Protein AF-A0A661N711-F1 (afdb_monomer_lite)

pLDDT: mean 77.03, std 18.83, range [30.03, 97.44]

Foldseek 3Di:
DLLLCVVVVLCVVVVDPDCQCCCCVQQVDGSVVSVLVNLLVVLCVQQVVLVLCCLLFLAAPLLSSVCSVQDGNVCNVVLSVVRSFDFSVVSVVVSVVVVVVVVVVVCVVVVDDDDDDDDDDDPVVVVLLVVQQVVVCVVPVHRDPSVVSVVSSVVVVVVCVVVVNPPCCVVVVVVVVVVVVVVVVVVVVLVVLQVVLSVVCVVVVNGLTPRRHDDDDDPPPPDQDNHSVSNSVVSLVVSLVVQLVLLVLLVVLVVCVVVVVCVVSSGSDSQSNCCRNHVDHPVSSVLSVVLNVLCVVPVVLVVCSNVSVDGSVRSVVVSVVVVVVVVVVVVVVVVVVVPPDDPDDDDDDDDDDDDDDDDDDDDD

Structure (mmCIF, N/CA/C/O backbone):
data_AF-A0A661N711-F1
#
_entry.id   AF-A0A661N711-F1
#
loop_
_atom_site.group_PDB
_atom_site.id
_atom_site.type_symbol
_atom_site.label_atom_id
_atom_site.label_alt_id
_atom_site.label_comp_id
_atom_site.label_asym_id
_atom_site.label_entity_id
_atom_site.label_seq_id
_atom_site.pdbx_PDB_ins_code
_atom_site.Cartn_x
_atom_site.Cartn_y
_atom_site.Cartn_z
_atom_site.occupancy
_atom_site.B_iso_or_equiv
_atom_site.auth_seq_id
_atom_site.auth_comp_id
_atom_site.auth_asym_id
_atom_site.auth_atom_id
_atom_site.pdbx_PDB_model_num
ATOM 1 N N . MET A 1 1 ? -12.850 9.627 10.032 1.00 87.69 1 MET A N 1
ATOM 2 C CA . MET A 1 1 ? -12.900 8.792 11.261 1.00 87.69 1 MET A CA 1
ATOM 3 C C . MET A 1 1 ? -11.595 8.760 12.051 1.00 87.69 1 MET A C 1
ATOM 5 O O . MET A 1 1 ? -11.604 9.207 13.189 1.00 87.69 1 MET A O 1
ATOM 9 N N . ALA A 1 2 ? -10.478 8.270 11.488 1.00 88.62 2 ALA A N 1
ATOM 10 C CA . ALA A 1 2 ? -9.201 8.160 12.216 1.00 88.62 2 ALA A CA 1
ATOM 11 C C . ALA A 1 2 ? -8.743 9.491 12.845 1.00 88.62 2 ALA A C 1
ATOM 13 O O . ALA A 1 2 ? -8.281 9.521 13.982 1.00 88.62 2 ALA A O 1
ATOM 14 N N . ASP A 1 3 ? -8.926 10.596 12.119 1.00 90.94 3 ASP A N 1
ATOM 15 C CA . ASP A 1 3 ? -8.655 11.943 12.619 1.00 90.94 3 ASP A CA 1
ATOM 16 C C . ASP A 1 3 ? -9.502 12.321 13.845 1.00 90.94 3 ASP A C 1
ATOM 18 O O . ASP A 1 3 ? -8.954 12.765 14.852 1.00 90.94 3 ASP A O 1
ATOM 22 N N . ALA A 1 4 ? -10.814 12.072 13.798 1.00 90.19 4 ALA A N 1
ATOM 23 C CA . ALA A 1 4 ? -11.727 12.351 14.905 1.00 90.19 4 ALA A CA 1
ATOM 24 C C . ALA A 1 4 ? -11.358 11.537 16.158 1.00 90.19 4 ALA A C 1
ATOM 26 O O . ALA A 1 4 ? -11.206 12.109 17.237 1.00 90.19 4 ALA A O 1
ATOM 27 N N . LEU A 1 5 ? -11.105 10.230 16.003 1.00 91.25 5 LEU A N 1
ATOM 28 C CA . LEU A 1 5 ? -10.717 9.355 17.115 1.00 91.25 5 LEU A CA 1
ATOM 29 C C . LEU A 1 5 ? -9.403 9.813 17.768 1.00 91.25 5 LEU A C 1
ATOM 31 O O . LEU A 1 5 ? -9.286 9.844 18.994 1.00 91.25 5 LEU A O 1
ATOM 35 N N . LEU A 1 6 ? -8.395 10.161 16.961 1.00 90.19 6 LEU A N 1
ATOM 36 C CA . LEU A 1 6 ? -7.087 10.574 17.471 1.00 90.19 6 LEU A CA 1
ATOM 37 C C . LEU A 1 6 ? -7.122 11.966 18.111 1.00 90.19 6 LEU A C 1
ATOM 39 O O . LEU A 1 6 ? -6.468 12.166 19.132 1.00 90.19 6 LEU A O 1
ATOM 43 N N . THR A 1 7 ? -7.906 12.895 17.563 1.00 90.50 7 THR A N 1
ATOM 44 C CA . THR A 1 7 ? -8.057 14.255 18.106 1.00 90.50 7 THR A CA 1
ATOM 45 C C . THR A 1 7 ? -8.693 14.242 19.494 1.00 90.50 7 THR A C 1
ATOM 47 O O . THR A 1 7 ? -8.261 14.974 20.378 1.00 90.50 7 THR A O 1
ATOM 50 N N . GLN A 1 8 ? -9.654 13.348 19.723 1.00 90.81 8 GLN A N 1
ATOM 51 C CA . GLN A 1 8 ? -10.309 13.188 21.024 1.00 90.81 8 GLN A CA 1
ATOM 52 C C . GLN A 1 8 ? -9.508 12.317 22.005 1.00 90.81 8 GLN A C 1
ATOM 54 O O . GLN A 1 8 ? -9.951 12.072 23.117 1.00 90.81 8 GLN A O 1
ATOM 59 N N . SER A 1 9 ? -8.330 11.803 21.623 1.00 90.00 9 SER A N 1
ATOM 60 C CA . SER A 1 9 ? -7.646 10.745 22.386 1.00 90.00 9 SER A CA 1
ATOM 61 C C . SER A 1 9 ? -8.548 9.531 22.678 1.00 90.00 9 SER A C 1
ATOM 63 O O . SER A 1 9 ? -8.338 8.833 23.670 1.00 90.00 9 SER A O 1
ATOM 65 N N . GLY A 1 10 ? -9.504 9.229 21.788 1.00 90.38 10 GLY A N 1
ATOM 66 C CA . GLY A 1 10 ? -10.579 8.258 22.019 1.00 90.38 10 GLY A CA 1
ATOM 67 C C . GLY A 1 10 ? -10.092 6.842 22.338 1.00 90.38 10 GLY A C 1
ATOM 68 O O . GLY A 1 10 ? -10.735 6.119 23.087 1.00 90.38 10 GLY A O 1
ATOM 69 N N . HIS A 1 11 ? -8.895 6.462 21.878 1.00 91.94 11 HIS A N 1
ATOM 70 C CA . HIS A 1 11 ? -8.252 5.200 22.268 1.00 91.94 11 HIS A CA 1
ATOM 71 C C . HIS A 1 11 ? -8.087 5.048 23.793 1.00 91.94 11 HIS A C 1
ATOM 73 O O . HIS A 1 11 ? -8.231 3.941 24.307 1.00 91.94 11 HIS A O 1
ATOM 79 N N . ARG A 1 12 ? -7.825 6.138 24.529 1.00 93.94 12 ARG A N 1
ATOM 80 C CA . ARG A 1 12 ? -7.720 6.106 25.997 1.00 93.94 12 ARG A CA 1
ATOM 81 C C . ARG A 1 12 ? -9.076 5.918 26.659 1.00 93.94 12 ARG A C 1
ATOM 83 O O . ARG A 1 12 ? -9.170 5.175 27.629 1.00 93.94 12 ARG A O 1
ATOM 90 N N . GLU A 1 13 ? -10.116 6.548 26.120 1.00 93.12 13 GLU A N 1
ATOM 91 C CA . GLU A 1 13 ? -11.496 6.378 26.596 1.00 93.12 13 GLU A CA 1
ATOM 92 C C . GLU A 1 13 ? -12.006 4.951 26.362 1.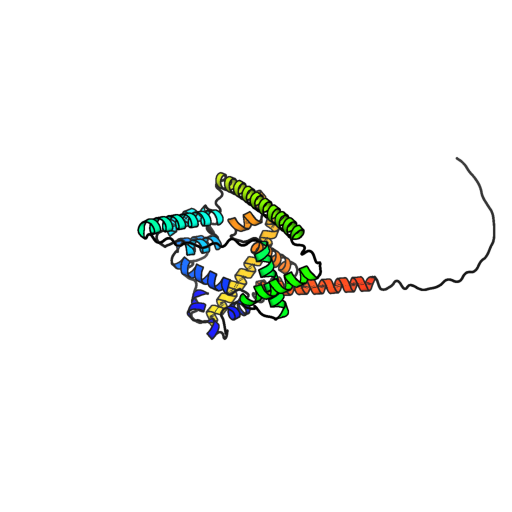00 93.12 13 GLU A C 1
ATOM 94 O O . GLU A 1 13 ? -12.740 4.406 27.180 1.00 93.12 13 GLU A O 1
ATOM 99 N N . LEU A 1 14 ? -11.522 4.300 25.303 1.00 93.69 14 LEU A N 1
ATOM 100 C CA . LEU A 1 14 ? -11.741 2.879 25.026 1.00 93.69 14 LEU A CA 1
ATOM 101 C C . LEU A 1 14 ? -10.885 1.942 25.904 1.00 93.69 14 LEU A C 1
ATOM 103 O O . LEU A 1 14 ? -10.963 0.725 25.752 1.00 93.69 14 LEU A O 1
ATOM 107 N N . GLY A 1 15 ? -10.066 2.486 26.813 1.00 95.12 15 GLY A N 1
ATOM 108 C CA . GLY A 1 15 ? -9.263 1.726 27.774 1.00 95.12 15 GLY A CA 1
ATOM 109 C C . GLY A 1 15 ? -7.866 1.319 27.295 1.00 95.12 15 GLY A C 1
ATOM 110 O O . GLY A 1 15 ? -7.180 0.580 28.000 1.00 95.12 15 GLY A O 1
ATOM 111 N N . PHE A 1 16 ? -7.404 1.795 26.135 1.00 95.62 16 PHE A N 1
ATOM 112 C CA . PHE A 1 16 ? -6.066 1.480 25.628 1.00 95.62 16 PHE A CA 1
ATOM 113 C C . PHE A 1 16 ? -5.016 2.456 26.160 1.00 95.62 16 PHE A C 1
ATOM 115 O O . PHE A 1 16 ? -5.183 3.675 26.124 1.00 95.62 16 PHE A O 1
ATOM 122 N N . SER A 1 17 ? -3.870 1.922 26.584 1.00 92.81 17 SER A N 1
ATOM 123 C CA . SER A 1 17 ? -2.735 2.723 27.065 1.00 92.81 17 SER A CA 1
ATOM 124 C C . SER A 1 17 ? -1.993 3.465 25.946 1.00 92.81 17 SER A C 1
ATOM 126 O O . SER A 1 17 ? -1.278 4.432 26.210 1.00 92.81 17 SER A O 1
ATOM 128 N N . SER A 1 18 ? -2.148 3.025 24.692 1.00 93.69 18 SER A N 1
ATOM 129 C CA . SER A 1 18 ? -1.503 3.619 23.520 1.00 93.69 18 SER A CA 1
ATOM 130 C C . SER A 1 18 ? -2.303 3.389 22.235 1.00 93.69 18 SER A C 1
ATOM 132 O O . SER A 1 18 ? -3.059 2.423 22.117 1.00 93.69 18 SER A O 1
ATOM 134 N N . VAL A 1 19 ? -2.075 4.248 21.237 1.00 92.75 19 VAL A N 1
ATOM 135 C CA . VAL A 1 19 ? -2.610 4.087 19.872 1.00 92.75 19 VAL A CA 1
ATOM 136 C C . VAL A 1 19 ? -2.110 2.790 19.228 1.00 92.75 19 VAL A C 1
ATOM 138 O O . VAL A 1 19 ? -2.860 2.119 18.524 1.00 92.75 19 VAL A O 1
ATOM 141 N N . THR A 1 20 ? -0.861 2.398 19.490 1.00 93.25 20 THR A N 1
ATOM 142 C CA . THR A 1 20 ? -0.301 1.133 18.994 1.00 93.25 20 THR A CA 1
ATOM 143 C C . THR A 1 20 ? -1.062 -0.072 19.532 1.00 93.25 20 THR A C 1
ATOM 145 O O . THR A 1 20 ? -1.439 -0.934 18.745 1.00 93.25 20 THR A O 1
ATOM 148 N N . GLY A 1 21 ? -1.353 -0.105 20.838 1.00 93.00 21 GLY A N 1
ATOM 149 C CA . GLY A 1 21 ? -2.170 -1.170 21.429 1.00 93.00 21 GLY A CA 1
ATOM 150 C C . GLY A 1 21 ? -3.573 -1.207 20.823 1.00 93.00 21 GLY A C 1
ATOM 151 O O . GLY A 1 21 ? -4.012 -2.250 20.351 1.00 93.00 21 GLY A O 1
ATOM 152 N N . TYR A 1 22 ? -4.226 -0.044 20.724 1.00 94.88 22 TYR A N 1
ATOM 153 C CA . TYR A 1 22 ? -5.539 0.079 20.086 1.00 94.88 22 TYR A CA 1
ATOM 154 C C . TYR A 1 22 ? -5.554 -0.460 18.646 1.00 94.88 22 TYR A C 1
ATOM 156 O O . TYR A 1 22 ? -6.359 -1.323 18.313 1.00 94.88 22 TYR A O 1
ATOM 164 N N . THR A 1 23 ? -4.653 0.018 17.787 1.00 94.38 23 THR A N 1
ATOM 165 C CA . THR A 1 23 ? -4.623 -0.364 16.364 1.00 94.38 23 THR A CA 1
ATOM 166 C C . THR A 1 23 ? -4.341 -1.849 16.162 1.00 94.38 23 THR A C 1
ATOM 168 O O . THR A 1 23 ? -5.034 -2.494 15.376 1.00 94.38 23 THR A O 1
ATOM 171 N N . HIS A 1 24 ? -3.388 -2.410 16.905 1.00 89.75 24 HIS A N 1
ATOM 172 C CA . HIS A 1 24 ? -3.028 -3.817 16.777 1.00 89.75 24 HIS A CA 1
ATOM 173 C C . HIS A 1 24 ? -4.138 -4.741 17.300 1.00 89.75 24 HIS A C 1
ATOM 175 O O . HIS A 1 24 ? -4.486 -5.717 16.646 1.00 89.75 24 HIS A O 1
ATOM 181 N N . GLU A 1 25 ? -4.731 -4.433 18.457 1.00 89.69 25 GLU A N 1
ATOM 182 C CA . GLU A 1 25 ? -5.722 -5.309 19.099 1.00 89.69 25 GLU A CA 1
ATOM 183 C C . GLU A 1 25 ? -7.144 -5.137 18.552 1.00 89.69 25 GLU A C 1
ATOM 185 O O . GLU A 1 25 ? -7.920 -6.094 18.530 1.00 89.69 25 GLU A O 1
ATOM 190 N N . ARG A 1 26 ? -7.528 -3.922 18.134 1.00 91.12 26 ARG A N 1
ATOM 191 C CA . ARG A 1 26 ? -8.895 -3.637 17.665 1.00 91.12 26 ARG A CA 1
ATOM 192 C C . ARG A 1 26 ? -9.036 -3.652 16.160 1.00 91.12 26 ARG A C 1
ATOM 194 O O . ARG A 1 26 ? -10.106 -4.047 15.698 1.00 91.12 26 ARG A O 1
ATOM 201 N N . LEU A 1 27 ? -8.020 -3.190 15.433 1.00 91.38 27 LEU A N 1
ATOM 202 C CA . LEU A 1 27 ? -8.100 -2.985 13.986 1.00 91.38 27 LEU A CA 1
ATOM 203 C C . LEU A 1 27 ? -7.274 -4.002 13.188 1.00 91.38 27 LEU A C 1
ATOM 205 O O . LEU A 1 27 ? -7.478 -4.097 11.982 1.00 91.38 27 LEU A O 1
ATOM 209 N N . GLY A 1 28 ? -6.345 -4.731 13.820 1.00 89.62 28 GLY A N 1
ATOM 210 C CA . GLY A 1 28 ? -5.413 -5.619 13.113 1.00 89.62 28 GLY A CA 1
ATOM 211 C C . GLY A 1 28 ? -4.483 -4.854 12.162 1.00 89.62 28 GLY A C 1
ATOM 212 O O . GLY A 1 28 ? -4.133 -5.339 11.086 1.00 89.62 28 GLY A O 1
ATOM 213 N N . ARG A 1 29 ? -4.149 -3.601 12.507 1.00 91.19 29 ARG A N 1
ATOM 214 C CA . ARG A 1 29 ? -3.331 -2.689 11.690 1.00 91.19 29 ARG A CA 1
ATOM 215 C C . ARG A 1 29 ? -2.197 -2.090 12.511 1.00 91.19 29 ARG A C 1
ATOM 217 O O . ARG A 1 29 ? -2.247 -2.036 13.736 1.00 91.19 29 ARG A O 1
ATOM 224 N N . SER A 1 30 ? -1.192 -1.558 11.821 1.00 90.69 30 SER A N 1
ATOM 225 C CA . SER A 1 30 ? -0.114 -0.814 12.468 1.00 90.69 30 SER A CA 1
ATOM 226 C C . SER A 1 30 ? -0.540 0.612 12.837 1.00 90.69 30 SER A C 1
ATOM 228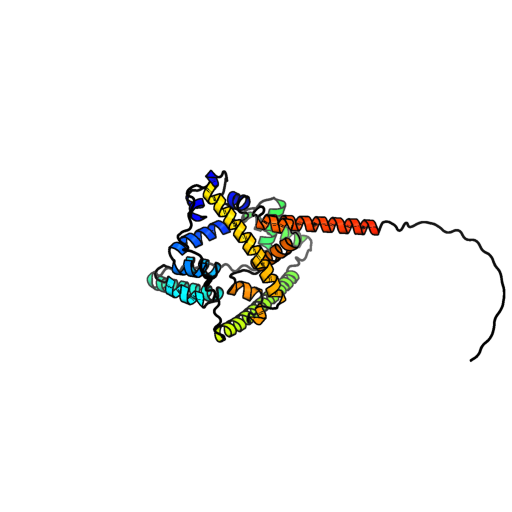 O O . SER A 1 30 ? -1.329 1.253 12.138 1.00 90.69 30 SER A O 1
ATOM 230 N N . ALA A 1 31 ? 0.064 1.161 13.894 1.00 89.88 31 ALA A N 1
ATOM 231 C CA . ALA A 1 31 ? -0.102 2.572 14.245 1.00 89.88 31 ALA A CA 1
ATOM 232 C C . ALA A 1 31 ? 0.332 3.508 13.105 1.00 89.88 31 ALA A C 1
ATOM 234 O O . ALA A 1 31 ? -0.311 4.526 12.856 1.00 89.88 31 ALA A O 1
ATOM 235 N N . ALA A 1 32 ? 1.395 3.143 12.379 1.00 89.62 32 ALA A N 1
ATOM 236 C CA . ALA A 1 32 ? 1.887 3.905 11.235 1.00 89.62 32 ALA A CA 1
ATOM 237 C C . ALA A 1 32 ? 0.818 4.050 10.142 1.00 89.62 32 ALA A C 1
ATOM 239 O O . ALA A 1 32 ? 0.618 5.150 9.634 1.00 89.62 32 ALA A O 1
ATOM 240 N N . TRP A 1 33 ? 0.083 2.974 9.842 1.00 90.88 33 TRP A N 1
ATOM 241 C CA . TRP A 1 33 ? -1.024 3.009 8.888 1.00 90.88 33 TRP A CA 1
ATOM 242 C C . TRP A 1 33 ? -2.140 3.965 9.331 1.00 90.88 33 TRP A C 1
ATOM 244 O O . TRP A 1 33 ? -2.629 4.749 8.517 1.00 90.88 33 TRP A O 1
ATOM 254 N N . LEU A 1 34 ? -2.516 3.959 10.617 1.00 92.62 34 LEU A N 1
ATOM 255 C CA . LEU A 1 34 ? -3.556 4.857 11.134 1.00 92.62 34 LEU A CA 1
ATOM 256 C C . LEU A 1 34 ? -3.114 6.327 11.059 1.00 92.62 34 LEU A C 1
ATOM 258 O O . LEU A 1 34 ? -3.886 7.188 10.636 1.00 92.62 34 LEU A O 1
ATOM 262 N N . HIS A 1 35 ? -1.867 6.615 11.443 1.00 92.12 35 HIS A N 1
ATOM 263 C CA . HIS A 1 35 ? -1.303 7.963 11.368 1.00 92.12 35 HIS A CA 1
ATOM 264 C C . HIS A 1 35 ? -1.192 8.467 9.932 1.00 92.12 35 HIS A C 1
ATOM 266 O O . HIS A 1 35 ? -1.520 9.622 9.666 1.00 92.12 35 HIS A O 1
ATOM 272 N N . GLU A 1 36 ? -0.760 7.615 9.006 1.00 90.88 36 GLU A N 1
ATOM 273 C CA . GLU A 1 36 ? -0.691 7.969 7.596 1.00 90.88 36 GLU A CA 1
ATOM 274 C C . GLU A 1 36 ? -2.084 8.197 7.005 1.00 90.88 36 GLU A C 1
ATOM 276 O O . GLU A 1 36 ? -2.299 9.224 6.368 1.00 90.88 36 GLU A O 1
ATOM 281 N N . SER A 1 37 ? -3.051 7.326 7.302 1.00 91.69 37 SER A N 1
ATOM 282 C CA . SER A 1 37 ? -4.446 7.493 6.870 1.00 91.69 37 SER A CA 1
ATOM 283 C C . SER A 1 37 ? -5.051 8.794 7.398 1.00 91.69 37 SER A C 1
ATOM 285 O O . SER A 1 37 ? -5.701 9.518 6.650 1.00 91.69 37 SER A O 1
ATOM 287 N N . ARG A 1 38 ? -4.790 9.139 8.669 1.00 93.00 38 ARG A N 1
ATOM 288 C CA . ARG A 1 38 ? -5.176 10.439 9.236 1.00 93.00 38 ARG A CA 1
ATOM 289 C C . ARG A 1 38 ? -4.516 11.591 8.486 1.00 93.00 38 ARG A C 1
ATOM 291 O O . ARG A 1 38 ? -5.208 12.534 8.133 1.00 93.00 38 ARG A O 1
ATOM 298 N N . ARG A 1 39 ? -3.199 11.536 8.273 1.00 92.75 39 ARG A N 1
ATOM 299 C CA . ARG A 1 39 ? -2.450 12.611 7.609 1.00 92.75 39 ARG A CA 1
ATOM 300 C C . ARG A 1 39 ? -2.979 12.862 6.199 1.00 92.75 39 ARG A C 1
ATOM 302 O O . ARG A 1 39 ? -3.209 14.011 5.852 1.00 92.75 39 ARG A O 1
ATOM 309 N N . VAL A 1 40 ? -3.195 11.797 5.426 1.00 92.62 40 VAL A N 1
ATOM 310 C CA . VAL A 1 40 ? -3.766 11.888 4.076 1.00 92.62 40 VAL A CA 1
ATOM 311 C C . VAL A 1 40 ? -5.171 12.478 4.139 1.00 92.62 40 VAL A C 1
ATOM 313 O O . VAL A 1 40 ? -5.424 13.465 3.467 1.00 92.62 40 VAL A O 1
ATOM 316 N N . ALA A 1 41 ? -6.052 11.961 4.999 1.00 90.00 41 ALA A N 1
ATOM 317 C CA . ALA A 1 41 ? -7.420 12.468 5.114 1.00 90.00 41 ALA A CA 1
ATOM 318 C C . ALA A 1 41 ? -7.482 13.947 5.527 1.00 90.00 41 ALA A C 1
ATOM 320 O O . ALA A 1 41 ? -8.247 14.712 4.958 1.00 90.00 41 ALA A O 1
ATOM 321 N N . VAL A 1 42 ? -6.674 14.370 6.506 1.00 91.31 42 VAL A N 1
ATOM 322 C CA . VAL A 1 42 ? -6.621 15.778 6.934 1.00 91.31 42 VAL A CA 1
ATOM 323 C C . VAL A 1 42 ? -6.168 16.669 5.786 1.00 91.31 42 VAL A C 1
ATOM 325 O O . VAL A 1 42 ? -6.745 17.729 5.586 1.00 91.31 42 VAL A O 1
ATOM 328 N N . LYS A 1 43 ? -5.163 16.229 5.029 1.00 93.00 43 LYS A N 1
ATOM 329 C CA . LYS A 1 43 ? -4.610 17.023 3.943 1.00 93.00 43 LYS A CA 1
ATOM 330 C C . LYS A 1 43 ? -5.520 17.088 2.720 1.00 93.00 43 LYS A C 1
ATOM 332 O O . LYS A 1 43 ? -5.621 18.141 2.110 1.00 93.00 43 LYS A O 1
ATOM 337 N N . LEU A 1 44 ? -6.192 15.991 2.377 1.00 92.50 44 LEU A N 1
ATOM 338 C CA . LEU A 1 44 ? -7.112 15.953 1.239 1.00 92.50 44 LEU A CA 1
ATOM 339 C C . LEU A 1 44 ? -8.338 16.855 1.434 1.00 92.50 44 LEU A C 1
ATOM 341 O O . LEU A 1 44 ? -8.837 17.379 0.452 1.00 92.50 44 LEU A O 1
ATOM 345 N N . ARG A 1 45 ? -8.729 17.177 2.675 1.00 90.25 45 ARG A N 1
ATOM 346 C CA . ARG A 1 45 ? -9.743 18.221 2.931 1.00 90.25 45 ARG A CA 1
ATOM 347 C C . ARG A 1 45 ? -9.335 19.613 2.440 1.00 90.25 45 ARG A C 1
ATOM 349 O O . ARG A 1 45 ? -10.195 20.456 2.221 1.00 90.25 45 ARG A O 1
ATOM 356 N N . GLU A 1 46 ? -8.034 19.881 2.329 1.00 93.44 46 GLU A N 1
ATOM 357 C CA . GLU A 1 46 ? -7.504 21.127 1.755 1.00 93.44 46 GLU A CA 1
ATOM 358 C C . GLU A 1 46 ? -7.326 21.027 0.231 1.00 93.44 46 GLU A C 1
ATOM 360 O O . GLU A 1 46 ? -7.042 22.033 -0.410 1.00 93.44 46 GLU A O 1
ATOM 365 N N . LEU A 1 47 ? -7.463 19.821 -0.330 1.00 95.12 47 LEU A N 1
ATOM 366 C CA . LEU A 1 47 ? -7.202 19.466 -1.724 1.00 95.12 47 LEU A CA 1
ATOM 367 C C . LEU A 1 47 ? -8.394 18.651 -2.280 1.00 95.12 47 LEU A C 1
ATOM 369 O O . LEU A 1 47 ? -8.267 17.439 -2.516 1.00 95.12 47 LEU A O 1
ATOM 373 N N . PRO A 1 48 ? -9.576 19.279 -2.440 1.00 92.19 48 PRO A N 1
ATOM 374 C CA . PRO A 1 48 ? -10.809 18.579 -2.801 1.00 92.19 48 PRO A CA 1
ATOM 375 C C . PRO A 1 48 ? -10.746 17.918 -4.186 1.00 92.19 48 PRO A C 1
ATOM 377 O O . PRO A 1 48 ? -11.361 16.873 -4.401 1.00 92.19 48 PRO A O 1
ATOM 380 N N . GLY A 1 49 ? -9.967 18.463 -5.125 1.00 92.75 49 GLY A N 1
ATOM 381 C CA . GLY A 1 49 ? -9.755 17.840 -6.432 1.00 92.75 49 GLY A CA 1
ATOM 382 C C . GLY A 1 49 ? -8.980 16.523 -6.330 1.00 92.75 49 GLY A C 1
ATOM 383 O O . GLY A 1 49 ? -9.282 15.561 -7.042 1.00 92.75 49 GLY A O 1
ATOM 384 N N . CYS A 1 50 ? -7.999 16.449 -5.430 1.00 94.12 50 CYS A N 1
ATOM 385 C CA . CYS A 1 50 ? -7.258 15.227 -5.130 1.00 94.12 50 CYS A CA 1
ATOM 386 C C . CYS A 1 50 ? -8.122 14.208 -4.379 1.00 94.12 50 CYS A C 1
ATOM 388 O O . CYS A 1 50 ? -8.005 13.010 -4.644 1.00 94.12 50 CYS A O 1
ATOM 390 N N . GLU A 1 51 ? -8.980 14.661 -3.462 1.00 92.62 51 GLU A N 1
ATOM 391 C CA . GLU A 1 51 ? -9.939 13.801 -2.762 1.00 92.62 51 GLU A CA 1
ATOM 392 C C . GLU A 1 51 ? -10.906 13.130 -3.742 1.00 92.62 51 GLU A C 1
ATOM 394 O O . GLU A 1 51 ? -11.017 11.901 -3.764 1.00 92.62 51 GLU A O 1
ATOM 399 N N . GLU A 1 52 ? -11.520 13.920 -4.625 1.00 90.44 52 GLU A N 1
ATOM 400 C CA . GLU A 1 52 ? -12.422 13.414 -5.656 1.00 90.44 52 GLU A CA 1
ATOM 401 C C . GLU A 1 52 ? -11.697 12.470 -6.628 1.00 90.44 52 GLU A C 1
ATOM 403 O O . GLU A 1 52 ? -12.189 11.382 -6.933 1.00 90.44 52 GLU A O 1
ATOM 408 N N . ALA A 1 53 ? -10.496 12.842 -7.082 1.00 91.69 53 ALA A N 1
ATOM 409 C CA . ALA A 1 53 ? -9.706 12.005 -7.981 1.00 91.69 53 ALA A CA 1
ATOM 410 C C . ALA A 1 53 ? -9.313 10.665 -7.343 1.00 91.69 53 ALA A C 1
ATOM 412 O O . ALA A 1 53 ? -9.275 9.643 -8.032 1.00 91.69 53 ALA A O 1
ATOM 413 N N . LEU A 1 54 ? -9.008 10.648 -6.042 1.00 91.38 54 LEU A N 1
ATOM 414 C CA . LEU A 1 54 ? -8.722 9.414 -5.316 1.00 91.38 54 LEU A CA 1
ATOM 415 C C . LEU A 1 54 ? -9.974 8.539 -5.222 1.00 91.38 54 LEU A C 1
ATOM 417 O O . LEU A 1 54 ? -9.895 7.336 -5.468 1.00 91.38 54 LEU A O 1
ATOM 421 N N . ALA A 1 55 ? -11.118 9.134 -4.886 1.00 88.81 55 ALA A N 1
ATOM 422 C CA . ALA A 1 55 ? -12.377 8.416 -4.751 1.00 88.81 55 ALA A CA 1
ATOM 423 C C . ALA A 1 55 ? -12.821 7.772 -6.075 1.00 88.81 55 ALA A C 1
ATOM 425 O O . ALA A 1 55 ? -13.172 6.593 -6.100 1.00 88.81 55 ALA A O 1
ATOM 426 N N . ARG A 1 56 ? -12.721 8.507 -7.188 1.00 87.56 56 ARG A N 1
ATOM 427 C CA . ARG A 1 56 ? -13.039 8.016 -8.542 1.00 87.56 56 ARG A CA 1
ATOM 428 C C . ARG A 1 56 ? -12.000 7.043 -9.111 1.00 87.56 56 ARG A C 1
ATOM 430 O O . ARG A 1 56 ? -12.228 6.429 -10.151 1.00 87.56 56 ARG A O 1
ATOM 437 N N . GLY A 1 57 ? -10.851 6.880 -8.453 1.00 87.62 57 GLY A N 1
ATOM 438 C CA . GLY A 1 57 ? -9.763 6.025 -8.933 1.00 87.62 57 GLY A CA 1
ATOM 439 C C . GLY A 1 57 ? -8.938 6.630 -10.077 1.00 87.62 57 GLY A C 1
ATOM 440 O O . GLY A 1 57 ? -8.183 5.907 -10.728 1.00 87.62 57 GLY A O 1
ATOM 441 N N . ASN A 1 58 ? -9.028 7.945 -10.302 1.00 89.25 58 ASN A N 1
ATOM 442 C CA . ASN A 1 58 ? -8.163 8.681 -11.230 1.00 89.25 58 ASN A CA 1
ATOM 443 C C . ASN A 1 58 ? -6.738 8.859 -10.688 1.00 89.25 58 ASN A C 1
ATOM 445 O O . ASN A 1 58 ? -5.835 9.203 -11.444 1.00 89.25 58 ASN A O 1
ATOM 449 N N . ILE A 1 59 ? -6.526 8.666 -9.386 1.00 91.88 59 ILE A N 1
ATOM 450 C CA . ILE A 1 59 ? -5.199 8.571 -8.777 1.00 91.88 59 ILE A CA 1
ATOM 451 C C . ILE A 1 59 ? -5.178 7.442 -7.748 1.00 91.88 59 ILE A C 1
ATOM 453 O O . ILE A 1 59 ? -6.175 7.139 -7.095 1.00 91.88 59 ILE A O 1
ATOM 457 N N . THR A 1 60 ? -4.016 6.817 -7.568 1.00 90.75 60 THR A N 1
ATOM 458 C CA . THR A 1 60 ? -3.844 5.798 -6.524 1.00 90.75 60 THR A CA 1
ATOM 459 C C . THR A 1 60 ? -3.711 6.440 -5.143 1.00 90.75 60 THR A C 1
ATOM 461 O O . THR A 1 60 ? -3.273 7.581 -5.008 1.00 90.75 60 THR A O 1
ATOM 464 N N . TRP A 1 61 ? -3.974 5.674 -4.081 1.00 91.00 61 TRP A N 1
ATOM 465 C CA . TRP A 1 61 ? -3.754 6.139 -2.704 1.00 91.00 61 TRP A CA 1
ATOM 466 C C . TRP A 1 61 ? -2.317 6.621 -2.455 1.00 91.00 61 TRP A C 1
ATOM 468 O O . TRP A 1 61 ? -2.104 7.610 -1.761 1.00 91.00 61 TRP A O 1
ATOM 478 N N . LYS A 1 62 ? -1.316 5.953 -3.049 1.00 90.06 62 LYS A N 1
ATOM 479 C CA . LYS A 1 62 ? 0.083 6.394 -2.948 1.00 90.06 62 LYS A CA 1
ATOM 480 C C . LYS A 1 62 ? 0.313 7.731 -3.629 1.00 90.06 62 LYS A C 1
ATOM 482 O O . LYS A 1 62 ? 1.049 8.544 -3.084 1.00 90.06 62 LYS A O 1
ATOM 487 N N . MET A 1 63 ? -0.301 7.934 -4.793 1.00 92.06 63 MET A N 1
ATOM 488 C CA . MET A 1 63 ? -0.250 9.214 -5.483 1.00 92.06 63 MET A CA 1
ATOM 489 C C . MET A 1 63 ? -0.888 10.296 -4.609 1.00 92.06 63 MET A C 1
ATOM 491 O O . MET A 1 63 ? -0.226 11.272 -4.302 1.00 92.06 63 MET A O 1
ATOM 495 N N . ALA A 1 64 ? -2.092 10.081 -4.075 1.00 93.69 64 ALA A N 1
ATOM 496 C CA . ALA A 1 64 ? -2.730 11.032 -3.161 1.00 93.69 64 ALA A CA 1
ATOM 497 C C . ALA A 1 64 ? -1.877 11.332 -1.909 1.00 93.69 64 ALA A C 1
ATOM 499 O O . ALA A 1 64 ? -1.753 12.480 -1.490 1.00 93.69 64 ALA A O 1
ATOM 500 N N . ALA A 1 65 ? -1.231 10.313 -1.330 1.00 92.56 65 ALA A N 1
ATOM 501 C CA . ALA A 1 65 ? -0.331 10.481 -0.190 1.00 92.56 65 ALA A CA 1
ATOM 502 C C . ALA A 1 65 ? 0.968 11.232 -0.531 1.00 92.56 65 ALA A C 1
ATOM 504 O O . ALA A 1 65 ? 1.541 11.867 0.358 1.00 92.56 65 ALA A O 1
ATOM 505 N N . LEU A 1 66 ? 1.440 11.135 -1.778 1.00 92.94 66 LEU A N 1
ATOM 506 C CA . LEU A 1 66 ? 2.541 11.931 -2.314 1.00 92.94 66 LEU A CA 1
ATOM 507 C C . LEU A 1 66 ? 2.076 13.374 -2.525 1.00 92.94 66 LEU A C 1
ATOM 509 O O . LEU A 1 66 ? 2.660 14.278 -1.939 1.00 92.94 66 LEU A O 1
ATOM 513 N N . LEU A 1 67 ? 0.981 13.582 -3.261 1.00 93.25 67 LEU A N 1
ATOM 514 C CA . LEU A 1 67 ? 0.436 14.910 -3.545 1.00 93.25 67 LEU A CA 1
ATOM 515 C C . LEU A 1 67 ? 0.131 15.684 -2.265 1.00 93.25 67 LEU A C 1
ATOM 517 O O . LEU A 1 67 ? 0.522 16.835 -2.156 1.00 93.25 67 LEU A O 1
ATOM 521 N N . GLY A 1 68 ? -0.434 15.050 -1.236 1.00 91.88 68 GLY A N 1
ATOM 522 C CA . GLY A 1 68 ? -0.676 15.722 0.042 1.00 91.88 68 GLY A CA 1
ATOM 523 C C . GLY A 1 68 ? 0.587 16.277 0.731 1.00 91.88 68 GLY A C 1
ATOM 524 O O . GLY A 1 68 ? 0.494 17.139 1.601 1.00 91.88 68 GLY A O 1
ATOM 525 N N . ARG A 1 69 ? 1.789 15.813 0.381 1.00 90.00 69 ARG A N 1
ATOM 526 C CA . ARG A 1 69 ? 3.032 16.362 0.950 1.00 90.00 69 ARG A CA 1
ATOM 527 C C . ARG A 1 69 ? 3.525 17.604 0.217 1.00 90.00 69 ARG A C 1
ATOM 529 O O . ARG A 1 69 ? 4.200 18.407 0.849 1.00 90.00 69 ARG A O 1
ATOM 536 N N . HIS A 1 70 ? 3.198 17.736 -1.065 1.00 90.12 70 HIS A N 1
ATOM 537 C CA . HIS A 1 70 ? 3.816 18.726 -1.947 1.00 90.12 70 HIS A CA 1
ATOM 538 C C . HIS A 1 70 ? 2.818 19.738 -2.523 1.00 90.12 70 HIS A C 1
ATOM 540 O O . HIS A 1 70 ? 3.205 20.871 -2.765 1.00 90.12 70 HIS A O 1
ATOM 546 N N . ALA A 1 71 ? 1.554 19.353 -2.709 1.00 90.94 71 ALA A N 1
ATOM 547 C CA . ALA A 1 71 ? 0.523 20.211 -3.273 1.00 90.94 71 ALA A CA 1
ATOM 548 C C . ALA A 1 71 ? -0.071 21.170 -2.232 1.00 90.94 71 ALA A C 1
ATOM 550 O O . ALA A 1 71 ? -0.330 20.810 -1.070 1.00 90.94 71 ALA A O 1
ATOM 551 N N . THR A 1 72 ? -0.336 22.386 -2.687 1.00 92.31 72 THR A N 1
ATOM 552 C CA . THR A 1 72 ? -1.098 23.424 -2.000 1.00 92.31 72 THR A CA 1
ATOM 553 C C . THR A 1 72 ? -2.430 23.656 -2.722 1.00 92.31 72 THR A C 1
ATOM 555 O O . THR A 1 72 ? -2.608 23.232 -3.864 1.00 92.31 72 THR A O 1
ATOM 558 N N . PRO A 1 73 ? -3.406 24.322 -2.084 1.00 93.06 73 PRO A N 1
ATOM 559 C CA . PRO A 1 73 ? -4.669 24.648 -2.749 1.00 93.06 73 PRO A CA 1
ATOM 560 C C . PRO A 1 73 ? -4.491 25.480 -4.033 1.00 93.06 73 PRO A C 1
ATOM 562 O O . PRO A 1 73 ? -5.322 25.419 -4.935 1.00 93.06 73 PRO A O 1
ATOM 565 N N . GLU A 1 74 ? -3.418 26.268 -4.129 1.00 91.62 74 GLU A N 1
ATOM 566 C CA . GLU A 1 74 ? -3.141 27.140 -5.273 1.00 91.62 74 GLU A CA 1
ATOM 567 C C . GLU A 1 74 ? -2.606 26.382 -6.495 1.00 91.62 74 GLU A C 1
ATOM 569 O O . GLU A 1 74 ? -2.919 26.756 -7.627 1.00 91.62 74 GLU A O 1
ATOM 574 N N . ASP A 1 75 ? -1.804 25.335 -6.286 1.00 92.56 75 ASP A N 1
ATOM 575 C CA . ASP A 1 75 ? -1.181 24.552 -7.361 1.00 92.56 75 ASP A CA 1
ATOM 576 C C . ASP A 1 75 ? -1.865 23.199 -7.621 1.00 92.56 75 ASP A C 1
ATOM 578 O O . ASP A 1 75 ? -1.548 22.529 -8.612 1.00 92.56 75 ASP A O 1
ATOM 582 N N . GLU A 1 76 ? -2.857 22.838 -6.797 1.00 95.19 76 GLU A N 1
ATOM 583 C CA . GLU A 1 76 ? -3.551 21.552 -6.818 1.00 95.19 76 GLU A CA 1
ATOM 584 C C . GLU A 1 76 ? -3.958 21.130 -8.230 1.00 95.19 76 GLU A C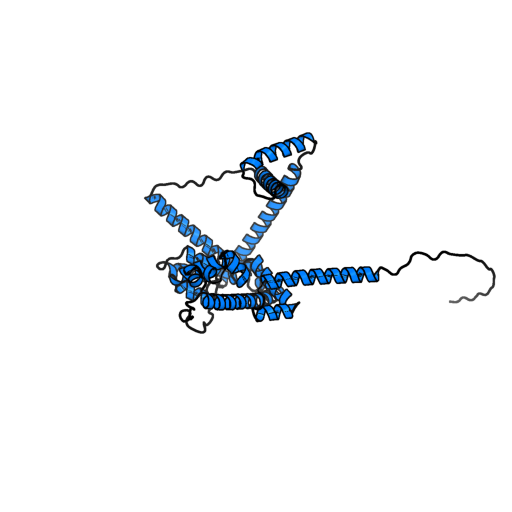 1
ATOM 586 O O . GLU A 1 76 ? -3.639 20.026 -8.668 1.00 95.19 76 GLU A O 1
ATOM 591 N N . ALA A 1 77 ? -4.653 22.004 -8.962 1.00 93.50 77 ALA A N 1
ATOM 592 C CA . ALA A 1 77 ? -5.187 21.674 -10.279 1.00 93.50 77 ALA A CA 1
ATOM 593 C C . ALA A 1 77 ? -4.081 21.323 -11.289 1.00 93.50 77 ALA A C 1
ATOM 595 O O . ALA A 1 77 ? -4.254 20.427 -12.117 1.00 93.50 77 ALA A O 1
ATOM 596 N N . ILE A 1 78 ? -2.939 22.012 -11.209 1.00 92.06 78 ILE A N 1
ATOM 597 C CA . ILE A 1 78 ? -1.794 21.809 -12.103 1.00 92.06 78 ILE A CA 1
ATOM 598 C C . ILE A 1 78 ? -1.096 20.494 -11.748 1.00 92.06 78 ILE A C 1
ATOM 600 O O . ILE A 1 78 ? -0.864 19.655 -12.622 1.00 92.06 78 ILE A O 1
ATOM 604 N N . ILE A 1 79 ? -0.815 20.288 -10.461 1.00 92.50 79 ILE A N 1
ATOM 605 C CA . ILE A 1 79 ? -0.147 19.085 -9.960 1.00 92.50 79 ILE A CA 1
ATOM 606 C C . ILE A 1 79 ? -1.013 17.840 -10.192 1.00 92.50 79 ILE A C 1
ATOM 608 O O . ILE A 1 79 ? -0.510 16.804 -10.627 1.00 92.50 79 ILE A O 1
ATOM 612 N N . LEU A 1 80 ? -2.323 17.934 -9.963 1.00 92.88 80 LEU A N 1
ATOM 613 C CA . LEU A 1 80 ? -3.263 16.838 -10.179 1.00 92.88 80 LEU A CA 1
ATOM 614 C C . LEU A 1 80 ? -3.374 16.463 -11.661 1.00 92.88 80 LEU A C 1
ATOM 616 O O . LEU A 1 80 ? -3.453 15.276 -11.982 1.00 92.88 80 LEU A O 1
ATOM 620 N N . ALA A 1 81 ? -3.366 17.444 -12.568 1.00 90.75 81 ALA A N 1
ATOM 621 C CA . ALA A 1 81 ? -3.376 17.178 -14.004 1.00 90.75 81 ALA A CA 1
ATOM 622 C C . ALA A 1 81 ? -2.130 16.391 -14.440 1.00 90.75 81 ALA A C 1
ATOM 624 O O . ALA A 1 81 ? -2.261 15.419 -15.184 1.00 90.75 81 ALA A O 1
ATOM 625 N N . ALA A 1 82 ? -0.948 16.750 -13.924 1.00 89.81 82 ALA A N 1
ATOM 626 C CA . ALA A 1 82 ? 0.275 15.980 -14.146 1.00 89.81 82 ALA A CA 1
ATOM 627 C C . ALA A 1 82 ? 0.159 14.563 -13.554 1.00 89.81 82 ALA A C 1
ATOM 629 O O . ALA A 1 82 ? 0.364 13.570 -14.250 1.00 89.81 82 ALA A O 1
ATOM 630 N N . ALA A 1 83 ? -0.287 14.448 -12.301 1.00 90.94 83 ALA A N 1
ATOM 631 C CA . ALA A 1 83 ? -0.390 13.177 -11.587 1.00 90.94 83 ALA A CA 1
ATOM 632 C C . ALA A 1 83 ? -1.340 12.150 -12.234 1.00 90.94 83 ALA A C 1
ATOM 634 O O . ALA A 1 83 ? -1.140 10.946 -12.078 1.00 90.94 83 ALA A O 1
ATOM 635 N N . ARG A 1 84 ? -2.374 12.592 -12.960 1.00 88.00 84 ARG A N 1
ATOM 636 C CA . ARG A 1 84 ? -3.287 11.695 -13.700 1.00 88.00 84 ARG A CA 1
ATOM 637 C C . ARG A 1 84 ? -2.602 10.997 -14.878 1.00 88.00 84 ARG A C 1
ATOM 639 O O . ARG A 1 84 ? -2.991 9.889 -15.252 1.00 88.00 84 ARG A O 1
ATOM 646 N N . CYS A 1 85 ? -1.589 11.638 -15.448 1.00 83.69 85 CYS A N 1
ATOM 647 C CA . CYS A 1 85 ? -0.868 11.142 -16.615 1.00 83.69 85 CYS A CA 1
ATOM 648 C C . CYS A 1 85 ? 0.477 10.503 -16.257 1.00 83.69 85 CYS A C 1
ATOM 650 O O . CYS A 1 85 ? 0.986 9.727 -17.056 1.00 83.69 85 CYS A O 1
ATOM 652 N N . SER A 1 86 ? 1.015 10.782 -15.070 1.00 84.19 86 SER A N 1
ATOM 653 C CA . SER A 1 86 ? 2.329 10.303 -14.643 1.00 84.19 86 SER A CA 1
ATOM 654 C C . SER A 1 86 ? 2.282 9.027 -13.804 1.00 84.19 86 SER A C 1
ATOM 656 O O . SER A 1 86 ? 1.348 8.772 -13.036 1.00 84.19 86 SER A O 1
ATOM 658 N N . THR A 1 87 ? 3.351 8.240 -13.890 1.00 84.12 87 THR A N 1
ATOM 659 C CA . THR A 1 87 ? 3.635 7.177 -12.918 1.00 84.12 87 THR A CA 1
ATOM 660 C C . THR A 1 87 ? 3.973 7.772 -11.543 1.00 84.12 87 THR A C 1
ATOM 662 O O . THR A 1 87 ? 4.336 8.943 -11.418 1.00 84.12 87 THR A O 1
ATOM 665 N N . VAL A 1 88 ? 3.884 6.983 -10.459 1.00 84.12 88 VAL A N 1
ATOM 666 C CA . VAL A 1 88 ? 4.255 7.489 -9.114 1.00 84.12 88 VAL A CA 1
ATOM 667 C C . VAL A 1 88 ? 5.744 7.839 -9.072 1.00 84.12 88 VAL A C 1
ATOM 669 O O . VAL A 1 88 ? 6.149 8.771 -8.376 1.00 84.12 88 VAL A O 1
ATOM 672 N N . ARG A 1 89 ? 6.557 7.090 -9.823 1.00 82.50 89 ARG A N 1
ATOM 673 C CA . ARG A 1 89 ? 7.992 7.322 -9.975 1.00 82.50 89 ARG A CA 1
ATOM 674 C C . ARG A 1 89 ? 8.274 8.650 -10.673 1.00 82.50 89 ARG A C 1
ATOM 676 O O . ARG A 1 89 ? 9.006 9.457 -10.108 1.00 82.50 89 ARG A O 1
ATOM 683 N N . GLU A 1 90 ? 7.673 8.880 -11.838 1.00 85.50 90 GLU A N 1
ATOM 684 C CA . GLU A 1 90 ? 7.781 10.152 -12.564 1.00 85.50 90 GLU A CA 1
ATOM 685 C C . GLU A 1 90 ? 7.314 11.319 -11.703 1.00 85.50 90 GLU A C 1
ATOM 687 O O . GLU A 1 90 ? 8.038 12.296 -11.563 1.00 85.50 90 GLU A O 1
ATOM 692 N N . MET A 1 91 ? 6.155 11.193 -11.049 1.00 91.25 91 MET A N 1
ATOM 693 C CA . MET A 1 91 ? 5.635 12.263 -10.200 1.00 91.25 91 MET A CA 1
ATOM 694 C C . MET A 1 91 ? 6.569 12.560 -9.022 1.00 91.25 91 MET A C 1
ATOM 696 O O . MET A 1 91 ? 6.780 13.715 -8.671 1.00 91.25 91 MET A O 1
ATOM 700 N N . THR A 1 92 ? 7.167 11.529 -8.419 1.00 89.81 92 THR A N 1
ATOM 701 C CA . THR A 1 92 ? 8.151 11.710 -7.341 1.00 89.81 92 THR A CA 1
ATOM 702 C C . THR A 1 92 ? 9.394 12.446 -7.846 1.00 89.81 92 THR A C 1
ATOM 704 O O . THR A 1 92 ? 9.901 13.313 -7.142 1.00 89.81 92 THR A O 1
ATOM 707 N N . ALA A 1 93 ? 9.876 12.122 -9.051 1.00 87.88 93 ALA A N 1
ATOM 708 C CA . ALA A 1 93 ? 11.010 12.809 -9.667 1.00 87.88 93 ALA A CA 1
ATOM 709 C C . ALA A 1 93 ? 10.675 14.274 -9.988 1.00 87.88 93 ALA A C 1
ATOM 711 O O . ALA A 1 93 ? 11.421 15.164 -9.596 1.00 87.88 93 ALA A O 1
ATOM 712 N N . LEU A 1 94 ? 9.514 14.527 -10.601 1.00 89.06 94 LEU A N 1
ATOM 713 C CA . LEU A 1 94 ? 9.034 15.875 -10.913 1.00 89.06 94 LEU A CA 1
ATOM 714 C C . LEU A 1 94 ? 8.926 16.751 -9.658 1.00 89.06 94 LEU A C 1
ATOM 716 O O . LEU A 1 94 ? 9.386 17.887 -9.662 1.00 89.06 94 LEU A O 1
ATOM 720 N N . LEU A 1 95 ? 8.349 16.224 -8.573 1.00 89.81 95 LEU A N 1
ATOM 721 C CA . LEU A 1 95 ? 8.203 16.976 -7.323 1.00 89.81 95 LEU A CA 1
ATOM 722 C C . LEU A 1 95 ? 9.551 17.233 -6.642 1.00 89.81 95 LEU A C 1
ATOM 724 O O . LEU A 1 95 ? 9.759 18.331 -6.135 1.00 89.81 95 LEU A O 1
ATOM 728 N N . ALA A 1 96 ? 10.473 16.267 -6.673 1.00 87.50 96 ALA A N 1
ATOM 729 C CA . ALA A 1 96 ? 11.824 16.461 -6.150 1.00 87.50 96 ALA A CA 1
ATOM 730 C C . ALA A 1 96 ? 12.589 17.542 -6.934 1.00 87.50 96 ALA A C 1
ATOM 732 O O . ALA A 1 96 ? 13.256 18.381 -6.331 1.00 87.50 96 ALA A O 1
ATOM 733 N N . ASP A 1 97 ? 12.456 17.570 -8.262 1.00 84.56 97 ASP A N 1
ATOM 734 C CA . ASP A 1 97 ? 13.062 18.610 -9.097 1.00 84.56 97 ASP A CA 1
ATOM 735 C C . ASP A 1 97 ? 12.461 19.993 -8.801 1.00 84.56 97 ASP A C 1
ATOM 737 O O . ASP A 1 97 ? 13.197 20.975 -8.697 1.00 84.56 97 ASP A O 1
ATOM 741 N N . CYS A 1 98 ? 11.141 20.085 -8.604 1.00 82.31 98 CYS A N 1
ATOM 742 C CA . CYS A 1 98 ? 10.485 21.332 -8.201 1.00 82.31 98 CYS A CA 1
ATOM 743 C C . CYS A 1 98 ? 10.950 21.820 -6.820 1.00 82.31 98 CYS A C 1
ATOM 745 O O . CYS A 1 98 ? 11.152 23.021 -6.634 1.00 82.31 98 CYS A O 1
ATOM 747 N N . GLU A 1 99 ? 11.145 20.913 -5.858 1.00 81.69 99 GLU A N 1
ATOM 748 C CA . GLU A 1 99 ? 11.684 21.253 -4.537 1.00 81.69 99 GLU A CA 1
ATOM 749 C C . GLU A 1 99 ? 13.105 21.802 -4.638 1.00 81.69 99 GLU A C 1
ATOM 751 O O . GLU A 1 99 ? 13.368 22.885 -4.121 1.00 81.69 99 GLU A O 1
ATOM 756 N N . LEU A 1 100 ? 13.987 21.127 -5.380 1.00 78.25 100 LEU A N 1
ATOM 757 C CA . LEU A 1 100 ? 15.358 21.590 -5.606 1.00 78.25 100 LEU A CA 1
ATOM 758 C C . LEU A 1 100 ? 15.399 22.961 -6.292 1.00 78.25 100 LEU A C 1
ATOM 760 O O . LEU A 1 100 ? 16.223 23.803 -5.942 1.00 78.25 100 LEU A O 1
ATOM 764 N N . GLN A 1 101 ? 14.510 23.209 -7.258 1.00 74.81 101 GLN A N 1
ATOM 765 C CA . GLN A 1 101 ? 14.405 24.512 -7.919 1.00 74.81 101 GLN A CA 1
ATOM 766 C C . GLN A 1 101 ? 13.946 25.614 -6.959 1.00 74.81 101 GLN A C 1
ATOM 768 O O . GLN A 1 101 ? 14.456 26.733 -7.027 1.00 74.81 101 GLN A O 1
ATOM 773 N N . ARG A 1 102 ? 13.007 25.307 -6.058 1.00 76.31 102 ARG A N 1
ATOM 774 C CA . ARG A 1 102 ? 12.517 26.253 -5.051 1.00 76.31 102 ARG A CA 1
ATOM 775 C C . ARG A 1 102 ? 13.583 26.552 -3.999 1.00 76.31 102 ARG A C 1
ATOM 777 O O . ARG A 1 102 ? 13.809 27.717 -3.695 1.00 76.31 102 ARG A O 1
ATOM 784 N N . GLU A 1 103 ? 14.281 25.528 -3.514 1.00 74.69 103 GLU A N 1
ATOM 785 C CA . GLU A 1 103 ? 15.410 25.676 -2.589 1.00 74.69 103 GLU A CA 1
ATOM 786 C C . GLU A 1 103 ? 16.546 26.492 -3.218 1.00 74.69 103 GLU A C 1
ATOM 788 O O . GLU A 1 103 ? 17.052 27.406 -2.579 1.00 74.69 103 GLU A O 1
ATOM 793 N N . ALA A 1 104 ? 16.898 26.247 -4.485 1.00 69.75 104 ALA A N 1
ATOM 794 C CA . ALA A 1 104 ? 17.910 27.036 -5.190 1.00 69.75 104 ALA A CA 1
ATOM 795 C C . ALA A 1 104 ? 17.506 28.516 -5.342 1.00 69.75 104 ALA A C 1
ATOM 797 O O . ALA A 1 104 ? 18.334 29.405 -5.145 1.00 69.75 104 ALA A O 1
ATOM 798 N N . ALA A 1 105 ? 16.231 28.792 -5.641 1.00 67.38 105 ALA A N 1
ATOM 799 C CA . ALA A 1 105 ? 15.714 30.158 -5.719 1.00 67.38 105 ALA A CA 1
ATOM 800 C C . ALA A 1 105 ? 15.714 30.870 -4.350 1.00 67.38 105 ALA A C 1
ATOM 802 O O . ALA A 1 105 ? 15.989 32.067 -4.279 1.00 67.38 105 ALA A O 1
ATOM 803 N N . GLU A 1 106 ? 15.445 30.141 -3.262 1.00 62.59 106 GLU A N 1
ATOM 804 C CA . GLU A 1 106 ? 15.502 30.653 -1.886 1.00 62.59 106 GLU A CA 1
ATOM 805 C C . GLU A 1 106 ? 16.959 30.823 -1.388 1.00 62.59 106 GLU A C 1
ATOM 807 O O . GLU A 1 106 ? 17.258 31.780 -0.667 1.00 62.59 106 GLU A O 1
ATOM 812 N N . GLU A 1 107 ? 17.892 29.954 -1.802 1.00 55.38 107 GLU A N 1
ATOM 813 C CA . GLU A 1 107 ? 19.334 30.045 -1.509 1.00 55.38 107 GLU A CA 1
ATOM 814 C C . GLU A 1 107 ? 19.998 31.255 -2.180 1.00 55.38 107 GLU A C 1
ATOM 816 O O . GLU A 1 107 ? 20.843 31.911 -1.555 1.00 55.38 107 GLU A O 1
ATOM 821 N N . ASP A 1 108 ? 19.587 31.591 -3.405 1.00 55.97 108 ASP A N 1
ATOM 822 C CA . ASP A 1 108 ? 20.018 32.808 -4.104 1.00 55.97 108 ASP A CA 1
ATOM 823 C C . ASP A 1 108 ? 19.574 34.086 -3.363 1.00 55.97 108 ASP A C 1
ATOM 825 O O . ASP A 1 108 ? 20.239 35.123 -3.448 1.00 55.97 108 ASP A O 1
ATOM 829 N N . GLU A 1 109 ? 18.493 34.009 -2.580 1.00 51.81 109 GLU A N 1
ATOM 830 C CA . GLU A 1 109 ? 17.943 35.127 -1.808 1.00 51.81 109 GLU A CA 1
ATOM 831 C C . GLU A 1 109 ? 18.459 35.180 -0.350 1.00 51.81 109 GLU A C 1
ATOM 833 O O . GLU A 1 109 ? 18.596 36.268 0.213 1.00 51.81 109 GLU A O 1
ATOM 838 N N . HIS A 1 110 ? 18.806 34.037 0.265 1.00 48.22 110 HIS A N 1
ATOM 839 C CA . HIS A 1 110 ? 19.140 33.944 1.700 1.00 48.22 110 HIS A CA 1
ATOM 840 C C . HIS A 1 110 ? 20.497 33.305 2.057 1.00 48.22 110 HIS A C 1
ATOM 842 O O . HIS A 1 110 ? 20.784 33.126 3.241 1.00 48.22 110 HIS A O 1
ATOM 848 N N . GLY A 1 111 ? 21.383 33.018 1.099 1.00 47.56 111 GLY A N 1
ATOM 849 C CA . GLY A 1 111 ? 22.836 32.881 1.314 1.00 47.56 111 GLY A CA 1
ATOM 850 C C . GLY A 1 111 ? 23.337 31.893 2.388 1.00 47.56 111 GLY A C 1
ATOM 851 O O . GLY A 1 111 ? 24.500 31.987 2.792 1.00 47.56 111 GLY A O 1
ATOM 852 N N . GLN A 1 112 ? 22.523 30.954 2.877 1.00 45.94 112 GLN A N 1
ATOM 853 C CA . GLN A 1 112 ? 22.914 29.981 3.903 1.00 45.94 112 GLN A CA 1
ATOM 854 C C . GLN A 1 112 ? 22.961 28.570 3.324 1.00 45.94 112 GLN A C 1
ATOM 856 O O . GLN A 1 112 ? 21.950 27.898 3.181 1.00 45.94 112 GLN A O 1
ATOM 861 N N . ARG A 1 113 ? 24.182 28.103 3.044 1.00 41.34 113 ARG A N 1
ATOM 862 C CA . ARG A 1 113 ? 24.447 26.731 2.598 1.00 41.34 113 ARG A CA 1
ATOM 863 C C . ARG A 1 113 ? 24.271 25.752 3.751 1.00 41.34 113 ARG A C 1
ATOM 865 O O . ARG A 1 113 ? 25.070 25.752 4.693 1.00 41.34 113 ARG A O 1
ATOM 872 N N . MET A 1 114 ? 23.290 24.867 3.646 1.00 34.22 114 MET A N 1
ATOM 873 C CA . MET A 1 114 ? 23.146 23.741 4.559 1.00 34.22 114 MET A CA 1
ATOM 874 C C . MET A 1 114 ? 23.949 22.542 4.024 1.00 34.22 114 MET A C 1
ATOM 876 O O . MET A 1 114 ? 23.497 21.774 3.181 1.00 34.22 114 MET A O 1
ATOM 880 N N . CYS A 1 115 ? 25.189 22.373 4.491 1.00 33.03 115 CYS A N 1
ATOM 881 C CA . CYS A 1 115 ? 26.011 21.224 4.104 1.00 33.03 115 CYS A CA 1
ATOM 882 C C . CYS A 1 115 ? 25.580 19.958 4.861 1.00 33.03 115 CYS A C 1
ATOM 884 O O . CYS A 1 115 ? 25.806 19.843 6.067 1.00 33.03 115 CYS A O 1
ATOM 886 N N . THR A 1 116 ? 25.055 18.961 4.147 1.00 34.03 116 THR A N 1
ATOM 887 C CA . THR A 1 116 ? 24.917 17.599 4.683 1.00 34.03 116 THR A CA 1
ATOM 888 C C . THR A 1 116 ? 26.285 16.913 4.669 1.00 34.03 116 THR A C 1
ATOM 890 O O . THR A 1 116 ? 26.854 16.649 3.610 1.00 34.03 116 THR A O 1
ATOM 893 N N . VAL A 1 117 ? 26.840 16.618 5.847 1.00 31.97 117 VAL A N 1
ATOM 894 C CA . VAL A 1 117 ? 28.107 15.881 5.971 1.00 31.97 117 VAL A CA 1
ATOM 895 C C . VAL A 1 117 ? 27.846 14.392 5.749 1.00 31.97 117 VAL A C 1
ATOM 897 O O . VAL A 1 117 ? 27.311 13.706 6.617 1.00 31.97 117 VAL A O 1
ATOM 900 N N . VAL A 1 118 ? 28.262 13.874 4.594 1.00 38.75 118 VAL A N 1
ATOM 901 C CA . VAL A 1 118 ? 28.247 12.436 4.301 1.00 38.75 118 VAL A CA 1
ATOM 902 C C . VAL A 1 118 ? 29.623 11.855 4.626 1.00 38.75 118 VAL A C 1
ATOM 904 O O . VAL A 1 118 ? 30.604 12.130 3.937 1.00 38.75 118 VAL A O 1
ATOM 907 N N . ARG A 1 119 ? 29.720 11.038 5.682 1.00 37.94 119 ARG A N 1
ATOM 908 C CA . ARG A 1 119 ? 30.945 10.287 5.992 1.00 37.94 119 ARG A CA 1
ATOM 909 C C . ARG A 1 119 ? 30.963 8.992 5.180 1.00 37.94 119 ARG A C 1
ATOM 911 O O . ARG A 1 119 ? 30.132 8.115 5.394 1.00 37.94 119 ARG A O 1
ATOM 918 N N . GLN A 1 120 ? 31.926 8.862 4.273 1.00 39.31 120 GLN A N 1
ATOM 919 C CA . GLN A 1 120 ? 32.220 7.597 3.598 1.00 39.31 120 GLN A CA 1
ATOM 920 C C . GLN A 1 120 ? 32.895 6.659 4.613 1.00 39.31 120 GLN A C 1
ATOM 922 O O . GLN A 1 120 ? 33.950 6.988 5.155 1.00 39.31 120 GLN A O 1
ATOM 927 N N . VAL A 1 121 ? 32.272 5.518 4.906 1.00 52.59 121 VAL A N 1
ATOM 928 C CA . VAL A 1 121 ? 32.854 4.444 5.725 1.00 52.59 121 VAL A CA 1
ATOM 929 C C . VAL A 1 121 ? 33.006 3.220 4.829 1.00 52.59 121 VAL A C 1
ATOM 931 O O . VAL A 1 121 ? 32.112 2.921 4.036 1.00 52.59 121 VAL A O 1
ATOM 934 N N . GLU A 1 122 ? 34.138 2.527 4.928 1.00 56.59 122 GLU A N 1
ATOM 935 C CA . GLU A 1 122 ? 34.365 1.285 4.194 1.00 56.59 122 GLU A CA 1
ATOM 936 C C . GLU A 1 122 ? 33.305 0.243 4.591 1.00 56.59 122 GLU A C 1
ATOM 938 O O . GLU A 1 122 ? 33.023 0.029 5.772 1.00 56.59 122 GLU A O 1
ATOM 943 N N . VAL A 1 123 ? 32.682 -0.397 3.595 1.00 52.12 123 VAL A N 1
ATOM 944 C CA . VAL A 1 123 ? 31.534 -1.306 3.791 1.00 52.12 123 VAL A CA 1
ATOM 945 C C . VAL A 1 123 ? 31.866 -2.451 4.756 1.00 52.12 123 VAL A C 1
ATOM 947 O O . VAL A 1 123 ? 30.991 -2.879 5.507 1.00 52.12 123 VAL A O 1
ATOM 950 N N . GLY A 1 124 ? 33.126 -2.906 4.775 1.00 57.94 124 GLY A N 1
ATOM 951 C CA . GLY A 1 124 ? 33.609 -3.919 5.718 1.00 57.94 124 GLY A CA 1
ATOM 952 C C . GLY A 1 124 ? 33.476 -3.472 7.175 1.00 57.94 124 GLY A C 1
ATOM 953 O O . GLY A 1 124 ? 32.846 -4.158 7.972 1.00 57.94 124 GLY A O 1
ATOM 954 N N . THR A 1 125 ? 33.939 -2.263 7.501 1.00 59.78 125 THR A N 1
ATOM 955 C CA . THR A 1 125 ? 33.883 -1.710 8.864 1.00 59.78 125 THR A CA 1
ATOM 956 C C . THR A 1 125 ? 32.447 -1.518 9.354 1.00 59.78 125 THR A C 1
ATOM 958 O O . THR A 1 125 ? 32.145 -1.735 10.528 1.00 59.78 125 THR A O 1
ATOM 961 N N . LEU A 1 126 ? 31.532 -1.135 8.459 1.00 60.84 126 LEU A N 1
ATOM 962 C CA . LEU A 1 126 ? 30.121 -0.925 8.795 1.00 60.84 126 LEU A CA 1
ATOM 963 C C . LEU A 1 126 ? 29.396 -2.255 9.061 1.00 60.84 126 LEU A C 1
ATOM 965 O O . LEU A 1 126 ? 28.560 -2.339 9.961 1.00 60.84 126 LEU A O 1
ATOM 969 N N . TRP A 1 127 ? 29.762 -3.304 8.318 1.00 61.53 127 TRP A N 1
ATOM 970 C CA . TRP A 1 127 ? 29.270 -4.661 8.537 1.00 61.53 127 TRP A CA 1
ATOM 971 C C . TRP A 1 127 ? 29.780 -5.253 9.851 1.00 61.53 127 TRP A C 1
ATOM 973 O O . TRP A 1 127 ? 28.984 -5.771 10.631 1.00 61.53 127 TRP A O 1
ATOM 983 N N . ASP A 1 128 ? 31.071 -5.107 10.140 1.00 61.59 128 ASP A N 1
ATOM 984 C CA . ASP A 1 128 ? 31.684 -5.592 11.380 1.00 61.59 128 ASP A CA 1
ATOM 985 C C . ASP A 1 128 ? 31.068 -4.922 12.615 1.00 61.59 128 ASP A C 1
ATOM 987 O O . ASP A 1 128 ? 30.774 -5.585 13.614 1.00 61.59 128 ASP A O 1
ATOM 991 N N . THR A 1 129 ? 30.766 -3.626 12.511 1.00 64.81 129 THR A N 1
ATOM 992 C CA . THR A 1 129 ? 30.085 -2.848 13.556 1.00 64.81 129 THR A CA 1
ATOM 993 C C . THR A 1 129 ? 28.650 -3.344 13.780 1.00 64.81 129 THR A C 1
ATOM 995 O O . THR A 1 129 ? 28.247 -3.578 14.918 1.00 64.81 129 THR A O 1
ATOM 998 N N . GLU A 1 130 ? 27.873 -3.554 12.712 1.00 64.06 130 GLU A N 1
ATOM 999 C CA . GLU A 1 130 ? 26.471 -3.991 12.804 1.00 64.06 130 GLU A CA 1
ATOM 1000 C C . GLU A 1 130 ? 26.338 -5.458 13.248 1.00 64.06 130 GLU A C 1
ATOM 1002 O O . GLU A 1 130 ? 25.467 -5.793 14.054 1.00 64.06 130 GLU A O 1
ATOM 1007 N N . VAL A 1 131 ? 27.213 -6.349 12.773 1.00 66.75 131 VAL A N 1
ATOM 1008 C CA . VAL A 1 131 ? 27.250 -7.753 13.210 1.00 66.75 131 VAL A CA 1
ATOM 1009 C C . VAL A 1 131 ? 27.643 -7.839 14.680 1.00 66.75 131 VAL A C 1
ATOM 1011 O O . VAL A 1 131 ? 26.967 -8.530 15.444 1.00 66.75 131 VAL A O 1
ATOM 1014 N N . THR A 1 132 ? 28.662 -7.086 15.102 1.00 64.50 132 THR A N 1
ATOM 1015 C CA . THR A 1 132 ? 29.057 -6.999 16.515 1.00 64.50 132 THR A CA 1
ATOM 1016 C C . THR A 1 132 ? 27.912 -6.474 17.368 1.00 64.50 132 THR A C 1
ATOM 1018 O O . THR A 1 132 ? 27.574 -7.095 18.373 1.00 64.50 132 THR A O 1
ATOM 1021 N N . ARG A 1 133 ? 27.231 -5.406 16.931 1.00 67.12 133 ARG A N 1
ATOM 1022 C CA . ARG A 1 133 ? 26.053 -4.870 17.626 1.00 67.12 133 ARG A CA 1
ATOM 1023 C C . ARG A 1 133 ? 24.963 -5.925 17.808 1.00 67.12 133 ARG A C 1
ATOM 1025 O O . ARG A 1 133 ? 24.417 -6.052 18.899 1.00 67.12 133 ARG A O 1
ATOM 1032 N N . ARG A 1 134 ? 24.663 -6.715 16.773 1.00 65.81 134 ARG A N 1
ATOM 1033 C CA . ARG A 1 134 ? 23.638 -7.772 16.835 1.00 65.81 134 ARG A CA 1
ATOM 1034 C C . ARG A 1 134 ? 24.031 -8.947 17.721 1.00 65.81 134 ARG A C 1
ATOM 1036 O O . ARG A 1 134 ? 23.169 -9.473 18.418 1.00 65.81 134 ARG A O 1
ATOM 1043 N N . ILE A 1 135 ? 25.297 -9.361 17.703 1.00 64.50 135 ILE A N 1
ATOM 1044 C CA . ILE A 1 135 ? 25.804 -10.430 18.577 1.00 64.50 135 ILE A CA 1
ATOM 1045 C C . ILE A 1 135 ? 25.750 -9.973 20.036 1.00 64.50 135 ILE A C 1
ATOM 1047 O O . ILE A 1 135 ? 25.214 -10.688 20.878 1.00 64.50 135 ILE A O 1
ATOM 1051 N N . VAL A 1 136 ? 26.226 -8.761 20.320 1.00 64.06 136 VAL A N 1
ATOM 1052 C CA . VAL A 1 136 ? 26.188 -8.155 21.656 1.00 64.06 136 VAL A CA 1
ATOM 1053 C C . VAL A 1 136 ? 24.747 -8.012 22.152 1.00 64.06 136 VAL A C 1
ATOM 1055 O O . VAL A 1 136 ? 24.436 -8.444 23.260 1.00 64.06 136 VAL A O 1
ATOM 1058 N N . ALA A 1 137 ? 23.840 -7.513 21.307 1.00 62.94 137 ALA A N 1
ATOM 1059 C CA . ALA A 1 137 ? 22.425 -7.400 21.648 1.00 62.94 137 ALA A CA 1
ATOM 1060 C C . ALA A 1 137 ? 21.758 -8.760 21.915 1.00 62.94 137 ALA A C 1
ATOM 1062 O O . ALA A 1 137 ? 20.846 -8.857 22.735 1.00 62.94 137 ALA A O 1
ATOM 1063 N N . HIS A 1 138 ? 22.213 -9.820 21.241 1.00 61.03 138 HIS A N 1
ATOM 1064 C CA . HIS A 1 138 ? 21.707 -11.175 21.444 1.00 61.03 138 HIS A CA 1
ATOM 1065 C C . HIS A 1 138 ? 22.223 -11.823 22.736 1.00 61.03 138 HIS A C 1
ATOM 1067 O O . HIS A 1 138 ? 21.471 -12.544 23.387 1.00 61.03 138 HIS A O 1
ATOM 1073 N N . LEU A 1 139 ? 23.482 -11.575 23.105 1.00 63.62 139 LEU A N 1
ATOM 1074 C CA . LEU A 1 139 ? 24.102 -12.151 24.301 1.00 63.62 139 LEU A CA 1
ATOM 1075 C C . LEU A 1 139 ? 23.609 -11.493 25.597 1.00 63.62 139 LEU A C 1
ATOM 1077 O O . LEU A 1 139 ? 23.403 -12.192 26.583 1.00 63.62 139 LEU A O 1
ATOM 1081 N N . GLU A 1 140 ? 23.371 -10.180 25.582 1.00 61.22 140 GLU A N 1
ATOM 1082 C CA . GLU A 1 140 ? 23.030 -9.398 26.785 1.00 61.22 140 GLU A CA 1
ATOM 1083 C C . GLU A 1 140 ? 21.538 -9.022 26.878 1.00 61.22 140 GLU A C 1
ATOM 1085 O O . GLU A 1 140 ? 21.087 -8.449 27.868 1.00 61.22 140 GLU A O 1
ATOM 1090 N N . GLY A 1 141 ? 20.735 -9.345 25.858 1.00 53.75 141 GLY A N 1
ATOM 1091 C CA . GLY A 1 141 ? 19.286 -9.116 25.874 1.00 53.75 141 GLY A CA 1
ATOM 1092 C C . GLY A 1 141 ? 18.848 -7.648 25.735 1.00 53.75 141 GLY A C 1
ATOM 1093 O O . GLY A 1 141 ? 17.709 -7.331 26.082 1.00 53.75 141 GLY A O 1
ATOM 1094 N N . GLY A 1 142 ? 19.700 -6.754 25.215 1.00 58.91 142 GLY A N 1
ATOM 1095 C CA . GLY A 1 142 ? 19.378 -5.336 24.992 1.00 58.91 142 GLY A CA 1
ATOM 1096 C C . GLY A 1 142 ? 20.374 -4.587 24.091 1.00 58.91 142 GLY A C 1
ATOM 1097 O O . GLY A 1 142 ? 21.477 -5.065 23.845 1.00 58.91 142 GLY A O 1
ATOM 1098 N N . ASP A 1 143 ? 19.985 -3.409 23.582 1.00 56.66 143 ASP A N 1
ATOM 1099 C CA . ASP A 1 143 ? 20.837 -2.548 22.736 1.00 56.66 143 ASP A CA 1
ATOM 1100 C C . ASP A 1 143 ? 21.837 -1.781 23.619 1.00 56.66 143 ASP A C 1
ATOM 1102 O O . ASP A 1 143 ? 21.471 -0.832 24.317 1.00 56.66 143 ASP A O 1
ATOM 1106 N N . LEU A 1 144 ? 23.103 -2.209 23.636 1.00 56.56 144 LEU A N 1
ATOM 1107 C CA . LEU A 1 144 ? 24.167 -1.445 24.289 1.00 56.56 144 LEU A CA 1
ATOM 1108 C C . LEU A 1 144 ? 24.487 -0.199 23.451 1.00 56.56 144 LEU A C 1
ATOM 1110 O O . LEU A 1 144 ? 24.598 -0.262 22.227 1.00 56.56 144 LEU A O 1
ATOM 1114 N N . GLY A 1 145 ? 24.652 0.948 24.115 1.00 57.50 145 GLY A N 1
ATOM 1115 C CA . GLY A 1 145 ? 25.024 2.200 23.453 1.00 57.50 145 GLY A CA 1
ATOM 1116 C C . GLY A 1 145 ? 26.324 2.069 22.645 1.00 57.50 145 GLY A C 1
ATOM 1117 O O . GLY A 1 145 ? 27.207 1.285 22.995 1.00 57.50 145 GLY A O 1
ATOM 1118 N N . ALA A 1 146 ? 26.459 2.875 21.586 1.00 58.22 146 ALA A N 1
ATOM 1119 C CA . ALA A 1 146 ? 27.521 2.781 20.572 1.00 58.22 146 ALA A CA 1
ATOM 1120 C C . ALA A 1 146 ? 28.968 2.702 21.117 1.00 58.22 146 ALA A C 1
ATOM 1122 O O . ALA A 1 146 ? 29.839 2.165 20.440 1.00 58.22 146 ALA A O 1
ATOM 1123 N N . GLY A 1 147 ? 29.221 3.173 22.344 1.00 61.47 147 GLY A N 1
ATOM 1124 C CA . GLY A 1 147 ? 30.539 3.143 22.991 1.00 61.47 147 GLY A CA 1
ATOM 1125 C C . GLY A 1 147 ? 31.075 1.755 23.375 1.00 61.47 147 GLY A C 1
ATOM 1126 O O . GLY A 1 147 ? 32.249 1.649 23.710 1.00 61.47 147 GLY A O 1
ATOM 1127 N N . TRP A 1 148 ? 30.260 0.694 23.322 1.00 59.66 148 TRP A N 1
ATOM 1128 C CA . TRP A 1 148 ? 30.702 -0.680 23.628 1.00 59.66 148 TRP A CA 1
ATOM 1129 C C . TRP A 1 148 ? 31.068 -1.504 22.389 1.00 59.66 148 TRP A C 1
ATOM 1131 O O . TRP A 1 148 ? 31.687 -2.558 22.516 1.00 59.66 148 TRP A O 1
ATOM 1141 N N . ILE A 1 149 ? 30.720 -1.028 21.190 1.00 62.72 149 ILE A N 1
ATOM 1142 C CA . ILE A 1 149 ? 30.926 -1.785 19.949 1.00 62.72 149 ILE A CA 1
ATOM 1143 C C . ILE A 1 149 ? 32.412 -1.825 19.578 1.00 62.72 149 ILE A C 1
ATOM 1145 O O . ILE A 1 149 ? 32.928 -2.889 19.250 1.00 62.72 149 ILE A O 1
ATOM 1149 N N . GLU A 1 150 ? 33.115 -0.695 19.683 1.00 60.22 150 GLU A N 1
ATOM 1150 C CA . GLU A 1 150 ? 34.539 -0.597 19.332 1.00 60.22 150 GLU A CA 1
ATOM 1151 C C . GLU A 1 150 ? 35.444 -1.476 20.222 1.00 60.22 150 GLU A C 1
ATOM 1153 O O . GLU A 1 150 ? 36.258 -2.214 19.663 1.00 60.22 150 GLU A O 1
ATOM 1158 N N . PRO A 1 151 ? 35.298 -1.503 21.567 1.00 67.00 151 PRO A N 1
ATOM 1159 C CA . PRO A 1 151 ? 36.096 -2.389 22.419 1.00 67.00 151 PRO A CA 1
ATOM 1160 C C . PRO A 1 151 ? 35.839 -3.879 22.168 1.00 67.00 151 PRO A C 1
ATOM 1162 O O . PRO A 1 151 ? 36.783 -4.664 22.122 1.00 67.00 151 PRO A O 1
ATOM 1165 N N . VAL A 1 152 ? 34.575 -4.276 21.976 1.00 66.62 152 VAL A N 1
ATOM 1166 C CA . VAL A 1 152 ? 34.213 -5.680 21.713 1.00 66.62 152 VAL A CA 1
ATOM 1167 C C . VAL A 1 152 ? 34.723 -6.124 20.346 1.00 66.62 152 VAL A C 1
ATOM 1169 O O . VAL A 1 152 ? 35.252 -7.227 20.220 1.00 66.62 152 VAL A O 1
ATOM 1172 N N . LEU A 1 153 ? 34.610 -5.262 19.333 1.00 65.25 153 LEU A N 1
ATOM 1173 C CA . LEU A 1 153 ? 35.139 -5.541 18.004 1.00 65.25 153 LEU A CA 1
ATOM 1174 C C . LEU A 1 153 ? 36.669 -5.675 18.040 1.00 65.25 153 LEU A C 1
ATOM 1176 O O . LEU A 1 153 ? 37.203 -6.629 17.481 1.00 65.25 153 LEU A O 1
ATOM 1180 N N . ALA A 1 154 ? 37.369 -4.781 18.745 1.00 68.19 154 ALA A N 1
ATOM 1181 C CA . ALA A 1 154 ? 38.821 -4.845 18.897 1.00 68.19 154 ALA A CA 1
ATOM 1182 C C . ALA A 1 154 ? 39.282 -6.137 19.601 1.00 68.19 154 ALA A C 1
ATOM 1184 O O . ALA A 1 154 ? 40.207 -6.799 19.125 1.00 68.19 154 ALA A O 1
ATOM 1185 N N . GLU A 1 155 ? 38.609 -6.539 20.683 1.00 72.38 155 GLU A N 1
ATOM 1186 C CA . GLU A 1 155 ? 38.926 -7.768 21.423 1.00 72.38 155 GLU A CA 1
ATOM 1187 C C . GLU A 1 155 ? 38.621 -9.030 20.598 1.00 72.38 155 GLU A C 1
ATOM 1189 O O . GLU A 1 155 ? 39.425 -9.967 20.551 1.00 72.38 155 GLU A O 1
ATOM 1194 N N . ALA A 1 156 ? 37.490 -9.047 19.884 1.00 64.75 156 ALA A N 1
ATOM 1195 C CA . ALA A 1 156 ? 37.117 -10.145 18.996 1.00 64.75 156 ALA A CA 1
ATOM 1196 C C . ALA A 1 156 ? 38.109 -10.289 17.831 1.00 64.75 156 ALA A C 1
ATOM 1198 O O . ALA A 1 156 ? 38.557 -11.399 17.539 1.00 64.75 156 ALA A O 1
ATOM 1199 N N . MET A 1 157 ? 38.500 -9.182 17.193 1.00 62.31 157 MET A N 1
ATOM 1200 C CA . MET A 1 157 ? 39.496 -9.181 16.117 1.00 62.31 157 MET A CA 1
ATOM 1201 C C . MET A 1 157 ? 40.868 -9.651 16.608 1.00 62.31 157 MET A C 1
ATOM 1203 O O . MET A 1 157 ? 41.480 -10.500 15.961 1.00 62.31 157 MET A O 1
ATOM 1207 N N . SER A 1 158 ? 41.312 -9.175 17.775 1.00 63.97 158 SER A N 1
ATOM 1208 C CA . SER A 1 158 ? 42.559 -9.614 18.415 1.00 63.97 158 SER A CA 1
ATOM 1209 C C . SER A 1 158 ? 42.534 -11.115 18.736 1.00 63.97 158 SER A C 1
ATOM 1211 O O . SER A 1 158 ? 43.476 -11.847 18.431 1.00 63.97 158 SER A O 1
ATOM 1213 N N . THR A 1 159 ? 41.417 -11.621 19.269 1.00 67.94 159 THR A N 1
ATOM 1214 C CA . THR A 1 159 ? 41.237 -13.049 19.583 1.00 67.94 159 THR A CA 1
ATOM 1215 C C . THR A 1 159 ? 41.254 -13.922 18.325 1.00 67.94 159 THR A C 1
ATOM 1217 O O . THR A 1 159 ? 41.912 -14.962 18.308 1.00 67.94 159 THR A O 1
ATOM 1220 N N . MET A 1 160 ? 40.578 -13.500 17.251 1.00 60.31 160 MET A N 1
ATOM 1221 C CA . MET A 1 160 ? 40.562 -14.228 15.975 1.00 60.31 160 MET A CA 1
ATOM 1222 C C . MET A 1 160 ? 41.947 -14.260 15.316 1.00 60.31 160 MET A C 1
ATOM 1224 O O . MET A 1 160 ? 42.380 -15.321 14.863 1.00 60.31 160 MET A O 1
ATOM 1228 N N . GLN A 1 161 ? 42.675 -13.138 15.342 1.00 63.19 161 GLN A N 1
ATOM 1229 C CA . GLN A 1 161 ? 44.052 -13.055 14.845 1.00 63.19 161 GLN A CA 1
ATOM 1230 C C . GLN A 1 161 ? 45.001 -13.970 15.634 1.00 63.19 161 GLN A C 1
ATOM 1232 O O . GLN A 1 161 ? 45.787 -14.706 15.038 1.00 63.19 161 GLN A O 1
ATOM 1237 N N . ASN A 1 162 ? 44.888 -13.992 16.966 1.00 66.88 162 ASN A N 1
ATOM 1238 C CA . ASN A 1 162 ? 45.713 -14.843 17.829 1.00 66.88 162 ASN A CA 1
ATOM 1239 C C . ASN A 1 162 ? 45.387 -16.341 17.696 1.00 66.88 162 ASN A C 1
ATOM 1241 O O . ASN A 1 162 ? 46.262 -17.181 17.902 1.00 66.88 162 ASN A O 1
ATOM 1245 N N . ALA A 1 163 ? 44.156 -16.692 17.316 1.00 68.31 163 ALA A N 1
ATOM 1246 C CA . ALA A 1 163 ? 43.748 -18.071 17.053 1.00 68.31 163 ALA A CA 1
ATOM 1247 C C . ALA A 1 163 ? 44.222 -18.604 15.683 1.00 68.31 163 ALA A C 1
ATOM 1249 O O . ALA A 1 163 ? 43.903 -19.740 15.329 1.00 68.31 163 ALA A O 1
ATOM 1250 N N . GLY A 1 164 ? 44.953 -17.802 14.895 1.00 55.84 164 GLY A N 1
ATOM 1251 C CA . GLY A 1 164 ? 45.369 -18.166 13.537 1.00 55.84 164 GLY A CA 1
ATOM 1252 C C . GLY A 1 164 ? 44.192 -18.319 12.570 1.00 55.84 164 GLY A C 1
ATOM 1253 O O . GLY A 1 164 ? 44.338 -18.919 11.504 1.00 55.84 164 GLY A O 1
ATOM 1254 N N . VAL A 1 165 ? 43.018 -17.804 12.947 1.00 58.22 165 VAL A N 1
ATOM 1255 C CA . VAL A 1 165 ? 41.862 -17.727 12.065 1.00 58.22 165 VAL A CA 1
ATOM 1256 C C . VAL A 1 165 ? 42.117 -16.535 11.161 1.00 58.22 165 VAL A C 1
ATOM 1258 O O . VAL A 1 165 ? 41.947 -15.395 11.582 1.00 58.22 165 VAL A O 1
ATOM 1261 N N . ASP A 1 166 ? 42.550 -16.803 9.928 1.00 56.56 166 ASP A N 1
ATOM 1262 C CA . ASP A 1 166 ? 42.506 -15.803 8.863 1.00 56.56 166 ASP A CA 1
ATOM 1263 C C . ASP A 1 166 ? 41.043 -15.349 8.763 1.00 56.56 166 ASP A C 1
ATOM 1265 O O . ASP A 1 166 ? 40.171 -16.177 8.443 1.00 56.56 166 ASP A O 1
ATOM 1269 N N . PRO A 1 167 ? 40.715 -14.108 9.167 1.00 55.41 167 PRO A N 1
ATOM 1270 C CA . PRO A 1 167 ? 39.343 -13.665 9.130 1.00 55.41 167 PRO A CA 1
ATOM 1271 C C . PRO A 1 167 ? 38.961 -13.703 7.654 1.00 55.41 167 PRO A C 1
ATOM 1273 O O . PRO A 1 167 ? 39.573 -13.038 6.828 1.00 55.41 167 PRO A O 1
ATOM 1276 N N . TRP A 1 168 ? 37.980 -14.541 7.319 1.00 54.00 168 TRP A N 1
ATOM 1277 C CA . TRP A 1 168 ? 37.476 -14.887 5.980 1.00 54.00 168 TRP A CA 1
ATOM 1278 C C . TRP A 1 168 ? 36.983 -13.688 5.118 1.00 54.00 168 TRP A C 1
ATOM 1280 O O . TRP A 1 168 ? 36.192 -13.851 4.191 1.00 54.00 168 TRP A O 1
ATOM 1290 N N . ILE A 1 169 ? 37.443 -12.472 5.403 1.00 55.97 169 ILE A N 1
ATOM 1291 C CA . ILE A 1 169 ? 37.075 -11.166 4.863 1.00 55.97 169 ILE A CA 1
ATOM 1292 C C . ILE A 1 169 ? 37.416 -11.049 3.376 1.00 55.97 169 ILE A C 1
ATOM 1294 O O . ILE A 1 169 ? 36.628 -10.468 2.639 1.00 55.97 169 ILE A O 1
ATOM 1298 N N . GLY A 1 170 ? 38.512 -11.643 2.889 1.00 55.88 170 GLY A N 1
ATOM 1299 C CA . GLY A 1 170 ? 38.857 -11.580 1.461 1.00 55.88 170 GLY A CA 1
ATOM 1300 C C . GLY A 1 170 ? 37.817 -12.272 0.571 1.00 55.88 170 GLY A C 1
ATOM 1301 O O . GLY A 1 170 ? 37.233 -11.660 -0.322 1.00 55.88 170 GLY A O 1
ATOM 1302 N N . ARG A 1 171 ? 37.504 -13.540 0.871 1.00 54.75 171 ARG A N 1
ATOM 1303 C CA . ARG A 1 171 ? 36.537 -14.333 0.094 1.00 54.75 171 ARG A CA 1
ATOM 1304 C C . ARG A 1 171 ? 35.092 -13.869 0.317 1.00 54.75 171 ARG A C 1
ATOM 1306 O O . ARG A 1 171 ? 34.322 -13.820 -0.637 1.00 54.75 171 ARG A O 1
ATOM 1313 N N . VAL A 1 172 ? 34.731 -13.469 1.542 1.00 58.28 172 VAL A N 1
ATOM 1314 C CA . VAL A 1 172 ? 33.413 -12.871 1.832 1.00 58.28 172 VAL A CA 1
ATOM 1315 C C . VAL A 1 172 ? 33.272 -11.500 1.168 1.00 58.28 172 VAL A C 1
ATOM 1317 O O . VAL A 1 172 ? 32.206 -11.198 0.644 1.00 58.28 172 VAL A O 1
ATOM 1320 N N . GLY A 1 173 ? 34.333 -10.692 1.115 1.00 62.53 173 GLY A N 1
ATOM 1321 C CA . GLY A 1 173 ? 34.364 -9.410 0.410 1.00 62.53 173 GLY A CA 1
ATOM 1322 C C . GLY A 1 173 ? 34.152 -9.571 -1.094 1.00 62.53 173 GLY A C 1
ATOM 1323 O O . GLY A 1 173 ? 33.300 -8.894 -1.667 1.00 62.53 173 GLY A O 1
ATOM 1324 N N . GLU A 1 174 ? 34.846 -10.524 -1.722 1.00 69.62 174 GLU A N 1
ATOM 1325 C CA . GLU A 1 1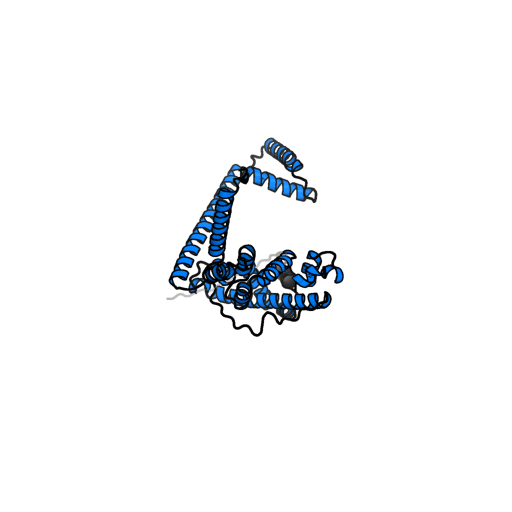74 ? 34.660 -10.870 -3.137 1.00 69.62 174 GLU A CA 1
ATOM 1326 C C . GLU A 1 174 ? 33.257 -11.418 -3.430 1.00 69.62 174 GLU A C 1
ATOM 1328 O O . GLU A 1 174 ? 32.631 -11.022 -4.416 1.00 69.62 174 GLU A O 1
ATOM 1333 N N . ASP A 1 175 ? 32.729 -12.303 -2.580 1.00 68.62 175 ASP A N 1
ATOM 1334 C CA . ASP A 1 175 ? 31.382 -12.855 -2.739 1.00 68.62 175 ASP A CA 1
ATOM 1335 C C . ASP A 1 175 ? 30.299 -11.785 -2.511 1.00 68.62 175 ASP A C 1
ATOM 1337 O O . ASP A 1 175 ? 29.340 -11.710 -3.283 1.00 68.62 175 ASP A O 1
ATOM 1341 N N . CYS A 1 176 ? 30.468 -10.896 -1.528 1.00 68.19 176 CYS A N 1
ATOM 1342 C CA . CYS A 1 176 ? 29.602 -9.738 -1.306 1.00 68.19 176 CYS A CA 1
ATOM 1343 C C . CYS A 1 176 ? 29.656 -8.764 -2.485 1.00 68.19 176 CYS A C 1
ATOM 1345 O O . CYS A 1 176 ? 28.605 -8.366 -2.985 1.00 68.19 176 CYS A O 1
ATOM 1347 N N . ALA A 1 177 ? 30.848 -8.422 -2.982 1.00 72.06 177 ALA A N 1
ATOM 1348 C CA . ALA A 1 177 ? 31.015 -7.567 -4.154 1.00 72.06 177 ALA A CA 1
ATOM 1349 C C . ALA A 1 177 ? 30.359 -8.188 -5.394 1.00 72.06 177 ALA A C 1
ATOM 1351 O O . ALA A 1 177 ? 29.649 -7.499 -6.125 1.00 72.06 177 ALA A O 1
ATOM 1352 N N . ARG A 1 178 ? 30.500 -9.506 -5.592 1.00 74.75 178 ARG A N 1
ATOM 1353 C CA . ARG A 1 178 ? 29.842 -10.247 -6.678 1.00 74.75 178 ARG A CA 1
ATOM 1354 C C . ARG A 1 178 ? 28.320 -10.252 -6.531 1.00 74.75 178 ARG A C 1
ATOM 1356 O O . ARG A 1 178 ? 27.612 -10.059 -7.517 1.00 74.75 178 ARG A O 1
ATOM 1363 N N . LEU A 1 179 ? 27.795 -10.462 -5.323 1.00 71.81 179 LEU A N 1
ATOM 1364 C CA . LEU A 1 179 ? 26.354 -10.432 -5.047 1.00 71.81 179 LEU A CA 1
ATOM 1365 C C . LEU A 1 179 ? 25.766 -9.029 -5.231 1.00 71.81 179 LEU A C 1
ATOM 1367 O O . LEU A 1 179 ? 24.694 -8.894 -5.820 1.00 71.81 179 LEU A O 1
ATOM 1371 N N . LEU A 1 180 ? 26.460 -7.991 -4.764 1.00 77.25 180 LEU A N 1
ATOM 1372 C CA . LEU A 1 180 ? 26.074 -6.594 -4.962 1.00 77.25 180 LEU A CA 1
ATOM 1373 C C . LEU A 1 180 ? 26.155 -6.200 -6.439 1.00 77.25 180 LEU A C 1
ATOM 1375 O O . LEU A 1 180 ? 25.227 -5.566 -6.933 1.00 77.25 180 LEU A O 1
ATOM 1379 N N . GLY A 1 181 ? 27.198 -6.629 -7.156 1.00 81.44 181 GLY A N 1
ATOM 1380 C CA . GLY A 1 181 ? 27.336 -6.455 -8.603 1.00 81.44 181 GLY A CA 1
ATOM 1381 C C . GLY A 1 181 ? 26.156 -7.060 -9.359 1.00 81.44 181 GLY A C 1
ATOM 1382 O O . GLY A 1 181 ? 25.451 -6.345 -10.062 1.00 81.44 181 GLY A O 1
ATOM 1383 N N . ARG A 1 182 ? 25.829 -8.332 -9.092 1.00 81.19 182 ARG A N 1
ATOM 1384 C CA . ARG A 1 182 ? 24.642 -8.990 -9.669 1.00 81.19 182 ARG A CA 1
ATOM 1385 C C . ARG A 1 182 ? 23.341 -8.270 -9.328 1.00 81.19 182 ARG A C 1
ATOM 1387 O O . ARG A 1 182 ? 22.461 -8.182 -10.173 1.00 81.19 182 ARG A O 1
ATOM 1394 N N . ARG A 1 183 ? 23.187 -7.760 -8.101 1.00 77.94 183 ARG A N 1
ATOM 1395 C CA . ARG A 1 183 ? 21.997 -6.981 -7.718 1.00 77.94 183 ARG A CA 1
ATOM 1396 C C . ARG A 1 183 ? 21.911 -5.666 -8.487 1.00 77.94 183 ARG A C 1
ATOM 1398 O O . ARG A 1 183 ? 20.813 -5.305 -8.899 1.00 77.94 183 ARG A O 1
ATOM 1405 N N . ARG A 1 184 ? 23.035 -4.971 -8.689 1.00 82.00 184 ARG A N 1
ATOM 1406 C CA . ARG A 1 184 ? 23.100 -3.736 -9.485 1.00 82.00 184 ARG A CA 1
ATOM 1407 C C . ARG A 1 184 ? 22.739 -4.013 -10.935 1.00 82.00 184 ARG A C 1
ATOM 1409 O O . ARG A 1 184 ? 21.852 -3.355 -11.450 1.00 82.00 184 ARG A O 1
ATOM 1416 N N . GLU A 1 185 ? 23.334 -5.036 -11.542 1.00 86.88 185 GLU A N 1
ATOM 1417 C CA . GLU A 1 185 ? 23.008 -5.471 -12.906 1.00 86.88 185 GLU A CA 1
ATOM 1418 C C . GLU A 1 185 ? 21.527 -5.841 -13.046 1.00 86.88 185 GLU A C 1
ATOM 1420 O O . GLU A 1 185 ? 20.864 -5.392 -13.972 1.00 86.88 185 GLU A O 1
ATOM 1425 N N . GLN A 1 186 ? 20.974 -6.608 -12.100 1.00 85.06 186 GLN A N 1
ATOM 1426 C CA . GLN A 1 186 ? 19.549 -6.956 -12.094 1.00 85.06 186 GLN A CA 1
ATOM 1427 C C . GLN A 1 186 ? 18.646 -5.734 -11.921 1.00 85.06 186 GLN A C 1
ATOM 1429 O O . GLN A 1 186 ? 17.576 -5.678 -12.520 1.00 85.06 186 GLN A O 1
ATOM 1434 N N . THR A 1 187 ? 19.056 -4.775 -11.091 1.00 85.31 187 THR A N 1
ATOM 1435 C CA . THR A 1 187 ? 18.308 -3.534 -10.868 1.00 85.31 187 THR A CA 1
ATOM 1436 C C . THR A 1 187 ? 18.328 -2.670 -12.121 1.00 85.31 187 THR A C 1
ATOM 1438 O O . THR A 1 187 ? 17.260 -2.293 -12.581 1.00 85.31 187 THR A O 1
ATOM 1441 N N . ALA A 1 188 ? 19.501 -2.476 -12.726 1.00 86.62 188 ALA A N 1
ATOM 1442 C CA . ALA A 1 188 ? 19.671 -1.712 -13.956 1.00 86.62 188 ALA A CA 1
ATOM 1443 C C . ALA A 1 188 ? 18.916 -2.349 -15.132 1.00 86.62 188 ALA A C 1
ATOM 1445 O O . ALA A 1 188 ? 18.195 -1.667 -15.848 1.00 86.62 188 ALA A O 1
ATOM 1446 N N . ALA A 1 189 ? 18.999 -3.674 -15.292 1.00 87.81 189 ALA A N 1
ATOM 1447 C CA . ALA A 1 189 ? 18.244 -4.383 -16.323 1.00 87.81 189 ALA A CA 1
ATOM 1448 C C . ALA A 1 189 ? 16.725 -4.271 -16.106 1.00 87.81 189 ALA A C 1
ATOM 1450 O O . ALA A 1 189 ? 15.969 -4.164 -17.070 1.00 87.81 189 ALA A O 1
ATOM 1451 N N . ARG A 1 190 ? 16.265 -4.291 -14.846 1.00 88.94 190 ARG A N 1
ATOM 1452 C CA . ARG A 1 190 ? 14.854 -4.062 -14.515 1.00 88.94 190 ARG A CA 1
ATOM 1453 C C . ARG A 1 190 ? 14.440 -2.630 -14.837 1.00 88.94 190 ARG A C 1
ATOM 1455 O O . ARG A 1 190 ? 13.397 -2.456 -15.446 1.00 88.94 190 ARG A O 1
ATOM 1462 N N . GLU A 1 191 ? 15.228 -1.641 -14.433 1.00 88.88 191 GLU A N 1
ATOM 1463 C CA . GLU A 1 191 ? 14.952 -0.222 -14.683 1.00 88.88 191 GLU A CA 1
ATOM 1464 C C . GLU A 1 191 ? 14.878 0.070 -16.178 1.00 88.88 191 GLU A C 1
ATOM 1466 O O . GLU A 1 191 ? 13.897 0.655 -16.617 1.00 88.88 191 GLU A O 1
ATOM 1471 N N . GLN A 1 192 ? 15.826 -0.446 -16.963 1.00 89.94 192 GLN A N 1
ATOM 1472 C CA . GLN A 1 192 ? 15.811 -0.318 -18.417 1.00 89.94 192 GLN A CA 1
ATOM 1473 C C . GLN A 1 192 ? 14.575 -0.981 -19.045 1.00 89.94 192 GLN A C 1
ATOM 1475 O O . GLN A 1 192 ? 13.970 -0.444 -19.966 1.00 89.94 192 GLN A O 1
ATOM 1480 N N . ALA A 1 193 ? 14.175 -2.161 -18.560 1.00 90.38 193 ALA A N 1
ATOM 1481 C CA . ALA A 1 193 ? 12.964 -2.817 -19.048 1.00 90.38 193 ALA A CA 1
ATOM 1482 C C . ALA A 1 193 ? 11.689 -2.039 -18.675 1.00 90.38 193 ALA A C 1
ATOM 1484 O O . ALA A 1 193 ? 10.743 -2.020 -19.461 1.00 90.38 193 ALA A O 1
ATOM 1485 N N . GLU A 1 194 ? 11.651 -1.437 -17.482 1.00 91.94 194 GLU A N 1
ATOM 1486 C CA . GLU A 1 194 ? 10.553 -0.582 -17.020 1.00 91.94 194 GLU A CA 1
ATOM 1487 C C . GLU A 1 194 ? 10.470 0.705 -17.854 1.00 91.94 194 GLU A C 1
ATOM 1489 O O . GLU A 1 194 ? 9.389 1.003 -18.343 1.00 91.94 194 GLU A O 1
ATOM 1494 N N . GLU A 1 195 ? 11.595 1.368 -18.131 1.00 89.38 195 GLU A N 1
ATOM 1495 C CA . GLU A 1 195 ? 11.688 2.556 -18.997 1.00 89.38 195 GLU A CA 1
ATOM 1496 C C . GLU A 1 195 ? 11.173 2.276 -20.418 1.00 89.38 195 GLU A C 1
ATOM 1498 O O . GLU A 1 195 ? 10.259 2.943 -20.888 1.00 89.38 195 GLU A O 1
ATOM 1503 N N . ILE A 1 196 ? 11.639 1.199 -21.062 1.00 89.75 196 ILE A N 1
ATOM 1504 C CA . ILE A 1 196 ? 11.149 0.792 -22.395 1.00 89.75 196 ILE A CA 1
ATOM 1505 C C . ILE A 1 196 ? 9.634 0.513 -22.387 1.00 89.75 196 ILE A C 1
ATOM 1507 O O . ILE A 1 196 ? 8.941 0.711 -23.390 1.00 89.75 196 ILE A O 1
ATOM 1511 N N . ALA A 1 197 ? 9.109 -0.029 -21.286 1.00 89.50 197 ALA A N 1
ATOM 1512 C CA . ALA A 1 197 ? 7.681 -0.289 -21.150 1.00 89.50 197 ALA A CA 1
ATOM 1513 C C . ALA A 1 197 ? 6.885 1.010 -20.964 1.00 89.50 197 ALA A C 1
ATOM 1515 O O . ALA A 1 197 ? 5.826 1.146 -21.571 1.00 89.50 197 ALA A O 1
ATOM 1516 N N . GLU A 1 198 ? 7.386 1.946 -20.161 1.00 87.12 198 GLU A N 1
ATOM 1517 C CA . GLU A 1 198 ? 6.776 3.261 -19.942 1.00 87.12 198 GLU A CA 1
ATOM 1518 C C . GLU A 1 198 ? 6.740 4.083 -21.237 1.00 87.12 198 GLU A C 1
ATOM 1520 O O . GLU A 1 198 ? 5.655 4.505 -21.631 1.00 87.12 198 GLU A O 1
ATOM 1525 N N . GLU A 1 199 ? 7.849 4.170 -21.982 1.00 87.50 199 GLU A N 1
ATOM 1526 C CA . GLU A 1 199 ? 7.901 4.842 -23.295 1.00 87.50 199 GLU A CA 1
ATOM 1527 C C . GLU A 1 199 ? 6.842 4.293 -24.267 1.00 87.50 199 GLU A C 1
ATOM 1529 O O . GLU A 1 199 ? 6.201 5.027 -25.024 1.00 87.50 199 GLU A O 1
ATOM 1534 N N . ARG A 1 200 ? 6.625 2.971 -24.251 1.00 87.38 200 ARG A N 1
ATOM 1535 C CA . ARG A 1 200 ? 5.598 2.334 -25.084 1.00 87.38 200 ARG A CA 1
ATOM 1536 C C . ARG A 1 200 ? 4.187 2.686 -24.625 1.00 87.38 200 ARG A C 1
ATOM 1538 O O . ARG A 1 200 ? 3.328 2.932 -25.467 1.00 87.38 200 ARG A O 1
ATOM 1545 N N . LEU A 1 201 ? 3.933 2.651 -23.318 1.00 84.06 201 LEU A N 1
ATOM 1546 C CA . LEU A 1 201 ? 2.624 2.981 -22.752 1.00 84.06 201 LEU A CA 1
ATOM 1547 C C . LEU A 1 201 ? 2.250 4.436 -23.047 1.00 84.06 201 LEU A C 1
ATOM 1549 O O . LEU A 1 201 ? 1.110 4.697 -23.434 1.00 84.06 201 LEU A O 1
ATOM 1553 N N . GLU A 1 202 ? 3.221 5.344 -22.941 1.00 82.31 202 GLU A N 1
ATOM 1554 C CA . GLU A 1 202 ? 3.075 6.752 -23.304 1.00 82.31 202 GLU A CA 1
ATOM 1555 C C . GLU A 1 202 ? 2.748 6.911 -24.796 1.00 82.31 202 GLU A C 1
ATOM 1557 O O . GLU A 1 202 ? 1.763 7.562 -25.146 1.00 82.31 202 GLU A O 1
ATOM 1562 N N . ALA A 1 203 ? 3.492 6.241 -25.684 1.00 83.62 203 ALA A N 1
ATOM 1563 C CA . ALA A 1 203 ? 3.231 6.270 -27.126 1.00 83.62 203 ALA A CA 1
ATOM 1564 C C . ALA A 1 203 ? 1.847 5.705 -27.510 1.00 83.62 203 ALA A C 1
ATOM 1566 O O . ALA A 1 203 ? 1.242 6.144 -28.489 1.00 83.62 203 ALA A O 1
ATOM 1567 N N . GLU A 1 204 ? 1.329 4.739 -26.746 1.00 82.00 204 GLU A N 1
ATOM 1568 C CA . GLU A 1 204 ? -0.022 4.185 -26.908 1.00 82.00 204 GLU A CA 1
ATOM 1569 C C . GLU A 1 204 ? -1.121 5.063 -26.274 1.00 82.00 204 GLU A C 1
ATOM 1571 O O . GLU A 1 204 ? -2.303 4.723 -26.372 1.00 82.00 204 GLU A O 1
ATOM 1576 N N . GLY A 1 205 ? -0.759 6.175 -25.623 1.00 74.31 205 GLY A N 1
ATOM 1577 C CA . GLY A 1 205 ? -1.691 7.073 -24.938 1.00 74.31 205 GLY A CA 1
ATOM 1578 C C . GLY A 1 205 ? -2.373 6.437 -23.726 1.00 74.31 205 GLY A C 1
ATOM 1579 O O . GLY A 1 205 ? -3.447 6.881 -23.316 1.00 74.31 205 GLY A O 1
ATOM 1580 N N . ARG A 1 206 ? -1.795 5.370 -23.160 1.00 70.06 206 ARG A N 1
ATOM 1581 C CA . ARG A 1 206 ? -2.334 4.714 -21.966 1.00 70.06 206 ARG A CA 1
ATOM 1582 C C . ARG A 1 206 ? -1.855 5.472 -20.738 1.00 70.06 206 ARG A C 1
ATOM 1584 O O . ARG A 1 206 ? -0.708 5.324 -20.331 1.00 70.06 206 ARG A O 1
ATOM 1591 N N . THR A 1 207 ? -2.738 6.257 -20.131 1.00 64.12 207 THR A N 1
ATOM 1592 C CA . THR A 1 207 ? -2.424 6.934 -18.869 1.00 64.12 207 THR A CA 1
ATOM 1593 C C . THR A 1 207 ? -2.282 5.929 -17.724 1.00 64.12 207 THR A C 1
ATOM 1595 O O . THR A 1 207 ? -2.865 4.837 -17.731 1.00 64.12 207 THR A O 1
ATOM 1598 N N . ALA A 1 208 ? -1.491 6.297 -16.712 1.00 61.97 208 ALA A N 1
ATOM 1599 C CA . ALA A 1 208 ? -1.288 5.472 -15.525 1.00 61.97 208 ALA A CA 1
ATOM 1600 C C . ALA A 1 208 ? -2.586 5.258 -14.728 1.00 61.97 208 ALA A C 1
ATOM 1602 O O . ALA A 1 208 ? -2.732 4.214 -14.094 1.00 61.97 208 ALA A O 1
ATOM 1603 N N . ASN A 1 209 ? -3.554 6.180 -14.802 1.00 66.56 209 ASN A N 1
ATOM 1604 C CA . ASN A 1 209 ? -4.845 6.079 -14.123 1.00 66.56 209 ASN A CA 1
ATOM 1605 C C . ASN A 1 209 ? -5.983 6.615 -15.012 1.00 66.56 209 ASN A C 1
ATOM 1607 O O . ASN A 1 209 ? -6.171 7.816 -15.174 1.00 66.56 209 ASN A O 1
ATOM 1611 N N . ASP A 1 210 ? -6.757 5.701 -15.583 1.00 65.25 210 ASP A N 1
ATOM 1612 C CA . ASP A 1 210 ? -7.930 5.937 -16.434 1.00 65.25 210 ASP A CA 1
ATOM 1613 C C . ASP A 1 210 ? -9.245 5.571 -15.723 1.00 65.25 210 ASP A C 1
ATOM 1615 O O . ASP A 1 210 ? -10.299 5.518 -16.351 1.00 65.25 210 ASP A O 1
ATOM 1619 N N . GLY A 1 211 ? -9.192 5.299 -14.415 1.00 64.50 211 GLY A N 1
ATOM 1620 C CA . GLY A 1 211 ? -10.377 4.987 -13.626 1.00 64.50 211 GLY A CA 1
ATOM 1621 C C . GLY A 1 211 ? -11.278 6.209 -13.506 1.00 64.50 211 GLY A C 1
ATOM 1622 O O . GLY A 1 211 ? -10.869 7.204 -12.923 1.00 64.50 211 GLY A O 1
ATOM 1623 N N . ASP A 1 212 ? -12.487 6.127 -14.052 1.00 74.56 212 ASP A N 1
ATOM 1624 C CA . ASP A 1 212 ? -13.592 7.039 -13.753 1.00 74.56 212 ASP A CA 1
ATOM 1625 C C . ASP A 1 212 ? -14.704 6.205 -13.118 1.00 74.56 212 ASP A C 1
ATOM 1627 O O . ASP A 1 212 ? -15.660 5.779 -13.767 1.00 74.56 212 ASP A O 1
ATOM 1631 N N . LEU A 1 213 ? -14.476 5.818 -11.862 1.00 79.56 213 LEU A N 1
ATOM 1632 C CA . LEU A 1 213 ? -15.467 5.077 -11.096 1.00 79.56 213 LEU A CA 1
ATOM 1633 C C . LEU A 1 213 ? -16.626 6.017 -10.773 1.00 79.56 213 LEU A C 1
ATOM 1635 O O . LEU A 1 213 ? -16.429 7.083 -10.187 1.00 79.56 213 LEU A O 1
ATOM 1639 N N . GLU A 1 214 ? -17.838 5.591 -11.124 1.00 75.62 214 GLU A N 1
ATOM 1640 C CA . GLU A 1 214 ? -19.051 6.236 -10.636 1.00 75.62 214 GLU A CA 1
ATOM 1641 C C . GLU A 1 214 ? -19.100 6.092 -9.111 1.00 75.62 214 GLU A C 1
ATOM 1643 O O . GLU A 1 214 ? -19.031 4.985 -8.568 1.00 75.62 214 GLU A O 1
ATOM 1648 N N . LEU A 1 215 ? -19.165 7.230 -8.421 1.00 67.25 215 LEU A N 1
ATOM 1649 C CA . LEU A 1 215 ? -19.345 7.279 -6.979 1.00 67.25 215 LEU A CA 1
ATOM 1650 C C . LEU A 1 215 ? -20.839 7.255 -6.667 1.00 67.25 215 LEU A C 1
ATOM 1652 O O . LEU A 1 215 ? -21.578 8.150 -7.075 1.00 67.25 215 LEU A O 1
ATOM 1656 N N . ASP A 1 216 ? -21.271 6.247 -5.915 1.00 62.41 216 ASP A N 1
ATOM 1657 C CA . ASP A 1 216 ? -22.602 6.235 -5.318 1.00 62.41 216 ASP A CA 1
ATOM 1658 C C . ASP A 1 216 ? -22.600 7.140 -4.072 1.00 62.41 216 ASP A C 1
ATOM 1660 O O . ASP A 1 216 ? -22.206 6.716 -2.984 1.00 62.41 216 ASP A O 1
ATOM 1664 N N . GLY A 1 217 ? -23.055 8.386 -4.238 1.00 62.91 217 GLY A N 1
ATOM 1665 C CA . GLY A 1 217 ? -23.260 9.359 -3.156 1.00 62.91 217 GLY A CA 1
ATOM 1666 C C . GLY A 1 217 ? -22.159 10.416 -3.009 1.00 62.91 217 GLY A C 1
ATOM 1667 O O . GLY A 1 217 ? -21.061 10.284 -3.549 1.00 62.91 217 GLY A O 1
ATOM 1668 N N . ASP A 1 218 ? -22.475 11.482 -2.268 1.00 61.94 218 ASP A N 1
ATOM 1669 C CA . ASP A 1 218 ? -21.535 12.563 -1.964 1.00 61.94 218 ASP A CA 1
ATOM 1670 C C . ASP A 1 218 ? -20.539 12.114 -0.882 1.00 61.94 218 ASP A C 1
ATOM 1672 O O . ASP A 1 218 ? -20.932 11.635 0.184 1.00 61.94 218 ASP A O 1
ATOM 1676 N N . LEU A 1 219 ? -19.238 12.301 -1.136 1.00 62.50 219 LEU A N 1
ATOM 1677 C CA . LEU A 1 219 ? -18.157 11.960 -0.194 1.00 62.50 219 LEU A CA 1
ATOM 1678 C C . LEU A 1 219 ? -18.283 12.697 1.153 1.00 62.50 219 LEU A C 1
ATOM 1680 O O . LEU A 1 219 ? -17.827 12.190 2.179 1.00 62.50 219 LEU A O 1
ATOM 1684 N N . ASP A 1 220 ? -18.935 13.861 1.146 1.00 61.91 220 ASP A N 1
ATOM 1685 C CA . ASP A 1 220 ? -19.112 14.740 2.304 1.00 61.91 220 ASP A CA 1
ATOM 1686 C C . ASP A 1 220 ? -20.253 14.325 3.247 1.00 61.91 220 ASP A C 1
ATOM 1688 O O . ASP A 1 220 ? -20.311 14.815 4.377 1.00 61.91 220 ASP A O 1
ATOM 1692 N N . ASP A 1 221 ? -21.139 13.406 2.842 1.00 64.56 221 ASP A N 1
ATOM 1693 C CA . ASP A 1 221 ? -22.341 13.065 3.622 1.00 64.56 221 ASP A CA 1
ATOM 1694 C C . ASP A 1 221 ? -22.153 11.840 4.535 1.00 64.56 221 ASP A C 1
ATOM 1696 O O . ASP A 1 221 ? -23.116 11.230 4.999 1.00 64.56 221 ASP A O 1
ATOM 1700 N N . TRP A 1 222 ? -20.905 11.444 4.820 1.00 71.62 222 TRP A N 1
ATOM 1701 C CA . TRP A 1 222 ? -20.651 10.328 5.731 1.00 71.62 222 TRP A CA 1
ATOM 1702 C C . TRP A 1 222 ? -20.881 10.751 7.195 1.00 71.62 222 TRP A C 1
ATOM 1704 O O . TRP A 1 222 ? -20.059 11.492 7.753 1.00 71.62 222 TRP A O 1
ATOM 1714 N N . PRO A 1 223 ? -21.929 10.254 7.888 1.00 78.12 223 PRO A N 1
ATOM 1715 C CA . PRO A 1 223 ? -22.200 10.652 9.261 1.00 78.12 223 PRO A CA 1
ATOM 1716 C C . PRO A 1 223 ? -21.080 10.148 10.173 1.00 78.12 223 PRO A C 1
ATOM 1718 O O . PRO A 1 223 ? -20.898 8.948 10.379 1.00 78.12 223 PRO A O 1
ATOM 1721 N N . LEU A 1 224 ? -20.301 11.076 10.726 1.00 82.75 224 LEU A N 1
ATOM 1722 C CA . LEU A 1 224 ? -19.233 10.767 11.670 1.00 82.75 224 LEU A CA 1
ATOM 1723 C C . LEU A 1 224 ? -19.818 10.645 13.083 1.00 82.75 224 LEU A C 1
ATOM 1725 O O . LEU A 1 224 ? -20.332 11.640 13.603 1.00 82.75 224 LEU A O 1
ATOM 1729 N N . PRO A 1 225 ? -19.705 9.475 13.744 1.00 90.88 225 PRO A N 1
ATOM 1730 C CA . PRO A 1 225 ? -20.026 9.375 15.159 1.00 90.88 225 PRO A CA 1
ATOM 1731 C C . PRO A 1 225 ? -19.194 10.374 15.965 1.00 90.88 225 PRO A C 1
ATOM 1733 O O . PRO A 1 225 ? -18.012 10.590 15.683 1.00 90.88 225 PRO A O 1
ATOM 1736 N N . THR A 1 226 ? -19.812 10.996 16.966 1.00 88.31 226 THR A N 1
ATOM 1737 C CA . THR A 1 226 ? -19.137 11.988 17.809 1.00 88.31 226 THR A CA 1
ATOM 1738 C C . THR A 1 226 ? -18.434 11.357 19.002 1.00 88.31 226 THR A C 1
ATOM 1740 O O . THR A 1 226 ? -17.482 11.951 19.504 1.00 88.31 226 THR A O 1
ATOM 1743 N N . ASP A 1 227 ? -18.868 10.169 19.433 1.00 93.12 227 ASP A N 1
ATOM 1744 C CA . ASP A 1 227 ? -18.312 9.449 20.572 1.00 93.12 227 ASP A CA 1
ATOM 1745 C C . ASP A 1 227 ? -17.251 8.402 20.158 1.00 93.12 227 ASP A C 1
ATOM 1747 O O . ASP A 1 227 ? -17.330 7.817 19.068 1.00 93.12 227 ASP A O 1
ATOM 1751 N N . PRO A 1 228 ? -16.259 8.106 21.022 1.00 93.75 228 PRO A N 1
ATOM 1752 C CA . PRO A 1 228 ? -15.201 7.145 20.704 1.00 93.75 228 PRO A CA 1
ATOM 1753 C C . PRO A 1 228 ? -15.674 5.713 20.444 1.00 93.75 228 PRO A C 1
ATOM 1755 O O . PRO A 1 228 ? -15.012 4.993 19.696 1.00 93.75 228 PRO A O 1
ATOM 1758 N N . VAL A 1 229 ? -16.790 5.281 21.043 1.00 95.12 229 VAL A N 1
ATOM 1759 C CA . VAL A 1 229 ? -17.319 3.919 20.865 1.00 95.12 229 VAL A CA 1
ATOM 1760 C C . VAL A 1 229 ? -17.920 3.770 19.470 1.00 95.12 229 VAL A C 1
ATOM 1762 O O . VAL A 1 229 ? -17.625 2.792 18.781 1.00 95.12 229 VAL A O 1
ATOM 1765 N N . GLY A 1 230 ? -18.695 4.757 19.021 1.00 94.62 230 GLY A N 1
ATOM 1766 C CA . GLY A 1 230 ? -19.197 4.832 17.654 1.00 94.62 230 GLY A CA 1
ATOM 1767 C C . GLY A 1 230 ? -18.062 4.902 16.630 1.00 94.62 230 GLY A C 1
ATOM 1768 O O . GLY A 1 230 ? -18.054 4.138 15.666 1.00 94.62 230 GLY A O 1
ATOM 1769 N N . LEU A 1 231 ? -17.052 5.747 16.869 1.00 93.56 231 LEU A N 1
ATOM 1770 C CA . LEU A 1 231 ? -15.881 5.853 15.989 1.00 93.56 231 LEU A CA 1
ATOM 1771 C C . LEU A 1 231 ? -15.105 4.533 15.875 1.00 93.56 231 LEU A C 1
ATOM 1773 O O . LEU A 1 231 ? -14.657 4.181 14.784 1.00 93.56 231 LEU A O 1
ATOM 1777 N N . ASP A 1 232 ? -14.942 3.796 16.975 1.00 94.44 232 ASP A N 1
ATOM 1778 C CA . ASP A 1 232 ? -14.303 2.478 16.962 1.00 94.44 232 ASP A CA 1
ATOM 1779 C C . ASP A 1 232 ? -15.122 1.436 16.193 1.00 94.44 232 ASP A C 1
ATOM 1781 O O . ASP A 1 232 ? -14.555 0.678 15.403 1.00 94.44 232 ASP A O 1
ATOM 1785 N N . ALA A 1 233 ? -16.443 1.406 16.387 1.00 93.12 233 ALA A N 1
ATOM 1786 C CA . ALA A 1 233 ? -17.320 0.486 15.671 1.00 93.12 233 ALA A CA 1
ATOM 1787 C C . ALA A 1 233 ? -17.219 0.685 14.150 1.00 93.12 233 ALA A C 1
ATOM 1789 O O . ALA A 1 233 ? -17.016 -0.285 13.415 1.00 93.12 233 ALA A O 1
ATOM 1790 N N . GLU A 1 234 ? -17.271 1.936 13.698 1.00 93.06 234 GLU A N 1
ATOM 1791 C CA . GLU A 1 234 ? -17.131 2.293 12.286 1.00 93.06 234 GLU A CA 1
ATOM 1792 C C . GLU A 1 234 ? -15.735 1.967 11.734 1.00 93.06 234 GLU A C 1
ATOM 1794 O O . GLU A 1 234 ? -15.601 1.337 10.684 1.00 93.06 234 GLU A O 1
ATOM 1799 N N . LEU A 1 235 ? -14.664 2.303 12.465 1.00 93.00 235 LEU A N 1
ATOM 1800 C CA . LEU A 1 235 ? -13.297 1.971 12.045 1.00 93.00 235 LEU A CA 1
ATOM 1801 C C . LEU A 1 235 ? -13.084 0.461 11.897 1.00 93.00 235 LEU A C 1
ATOM 1803 O O . LEU A 1 235 ? -12.405 0.030 10.963 1.00 93.00 235 LEU A O 1
ATOM 1807 N N . ARG A 1 236 ? -13.669 -0.351 12.784 1.00 92.56 236 ARG A N 1
ATOM 1808 C CA . ARG A 1 236 ? -13.621 -1.816 12.684 1.00 92.56 236 ARG A CA 1
ATOM 1809 C C . ARG A 1 236 ? -14.365 -2.323 11.453 1.00 92.56 236 ARG A C 1
ATOM 1811 O O . ARG A 1 236 ? -13.846 -3.203 10.769 1.00 92.56 236 ARG A O 1
ATOM 1818 N N . GLN A 1 237 ? -15.538 -1.764 11.151 1.00 91.56 237 GLN A N 1
ATOM 1819 C CA . GLN A 1 237 ? -16.287 -2.115 9.942 1.00 91.56 237 GLN A CA 1
ATOM 1820 C C . GLN A 1 237 ? -15.502 -1.767 8.674 1.00 91.56 237 GLN A C 1
ATOM 1822 O O . GLN A 1 237 ? -15.349 -2.624 7.803 1.00 91.56 237 GLN A O 1
ATOM 1827 N N . LEU A 1 238 ? -14.918 -0.567 8.599 1.00 91.50 238 LEU A N 1
ATOM 1828 C CA . LEU A 1 238 ? -14.064 -0.173 7.478 1.00 91.50 238 LEU A CA 1
ATOM 1829 C C . LEU A 1 238 ? -12.835 -1.079 7.344 1.00 91.50 238 LEU A C 1
ATOM 1831 O O . LEU A 1 238 ? -12.502 -1.503 6.240 1.00 91.50 238 LEU A O 1
ATOM 1835 N N . CYS A 1 239 ? -12.168 -1.423 8.451 1.00 93.25 239 CYS A N 1
ATOM 1836 C CA . CYS A 1 239 ? -11.010 -2.321 8.415 1.00 93.25 239 CYS A CA 1
ATOM 1837 C C . CYS A 1 239 ? -11.384 -3.723 7.918 1.00 93.25 239 CYS A C 1
ATOM 1839 O O . CYS A 1 239 ? -10.650 -4.280 7.100 1.00 93.25 239 CYS A O 1
ATOM 1841 N N . ALA A 1 240 ? -12.531 -4.258 8.346 1.00 90.88 240 ALA A N 1
ATOM 1842 C CA . ALA A 1 240 ? -13.060 -5.521 7.839 1.00 90.88 240 ALA A CA 1
ATOM 1843 C C . ALA A 1 240 ? -13.431 -5.430 6.348 1.00 90.88 240 ALA A C 1
ATOM 1845 O O . ALA A 1 240 ? -13.147 -6.349 5.580 1.00 90.88 240 ALA A O 1
ATOM 1846 N N . GLY A 1 241 ? -14.023 -4.315 5.911 1.00 92.62 241 GLY A N 1
ATOM 1847 C CA . GLY A 1 241 ? -14.290 -4.041 4.498 1.00 92.62 241 GLY A CA 1
ATOM 1848 C C . GLY A 1 241 ? -13.009 -4.043 3.660 1.00 92.62 241 GLY A C 1
ATOM 1849 O O . GLY A 1 241 ? -12.945 -4.715 2.631 1.00 92.62 241 GLY A O 1
ATOM 1850 N N . LEU A 1 242 ? -11.958 -3.379 4.147 1.00 92.19 242 LEU A N 1
ATOM 1851 C CA . LEU A 1 242 ? -10.639 -3.358 3.512 1.00 92.19 242 LEU A CA 1
ATOM 1852 C C . LEU A 1 242 ? -10.004 -4.750 3.438 1.00 92.19 242 LEU A C 1
ATOM 1854 O O . LEU A 1 242 ? -9.478 -5.115 2.392 1.00 92.19 242 LEU A O 1
ATOM 1858 N N . ASP A 1 243 ? -10.077 -5.555 4.500 1.00 91.94 243 ASP A N 1
ATOM 1859 C CA . ASP A 1 243 ? -9.553 -6.929 4.479 1.00 91.94 243 ASP A CA 1
ATOM 1860 C C . ASP A 1 243 ? -10.284 -7.814 3.459 1.00 91.94 243 ASP A C 1
ATOM 1862 O O . ASP A 1 243 ? -9.671 -8.644 2.780 1.00 91.94 243 ASP A O 1
ATOM 1866 N N . ASN A 1 244 ? -11.589 -7.604 3.291 1.00 91.44 244 ASN A N 1
ATOM 1867 C CA . ASN A 1 244 ? -12.373 -8.298 2.274 1.00 91.44 244 ASN A CA 1
ATOM 1868 C C . ASN A 1 244 ? -12.032 -7.851 0.857 1.00 91.44 244 ASN A C 1
ATOM 1870 O O . ASN A 1 244 ? -11.843 -8.698 -0.023 1.00 91.44 244 ASN A O 1
ATOM 1874 N N . ALA A 1 245 ? -11.900 -6.543 0.643 1.00 92.56 245 ALA A N 1
ATOM 1875 C CA . ALA A 1 245 ? -11.426 -5.991 -0.618 1.00 92.56 245 ALA A CA 1
ATOM 1876 C C . ALA A 1 245 ? -10.025 -6.527 -0.956 1.00 92.56 245 ALA A C 1
ATOM 1878 O O . ALA A 1 245 ? -9.773 -6.929 -2.091 1.00 92.56 245 ALA A O 1
ATOM 1879 N N . ASP A 1 246 ? -9.143 -6.638 0.037 1.00 93.75 246 ASP A N 1
ATOM 1880 C CA . ASP A 1 246 ? -7.791 -7.174 -0.105 1.00 93.75 246 ASP A CA 1
ATOM 1881 C C . ASP A 1 246 ? -7.776 -8.651 -0.501 1.00 93.75 246 ASP A C 1
ATOM 1883 O O . ASP A 1 246 ? -7.030 -9.041 -1.406 1.00 93.75 246 ASP A O 1
ATOM 1887 N N . ALA A 1 247 ? -8.610 -9.479 0.131 1.00 91.69 247 ALA A N 1
ATOM 1888 C CA . ALA A 1 247 ? -8.746 -10.887 -0.226 1.00 91.69 247 ALA A CA 1
ATOM 1889 C C . ALA A 1 247 ? -9.310 -11.057 -1.648 1.00 91.69 247 ALA A C 1
ATOM 1891 O O . ALA A 1 247 ? -8.807 -11.872 -2.429 1.00 91.69 247 ALA A O 1
ATOM 1892 N N . TRP A 1 248 ? -10.320 -10.264 -2.014 1.00 94.62 248 TRP A N 1
ATOM 1893 C CA . TRP A 1 248 ? -10.898 -10.283 -3.356 1.00 94.62 248 TRP A CA 1
ATOM 1894 C C . TRP A 1 248 ? -9.882 -9.843 -4.419 1.00 94.62 248 TRP A C 1
ATOM 1896 O O . TRP A 1 248 ? -9.657 -10.564 -5.401 1.00 94.62 248 TRP A O 1
ATOM 1906 N N . LEU A 1 249 ? -9.196 -8.719 -4.182 1.00 95.50 249 LEU A N 1
ATOM 1907 C CA . LEU A 1 249 ? -8.141 -8.197 -5.045 1.00 95.50 249 LEU A CA 1
ATOM 1908 C C . LEU A 1 249 ? -7.013 -9.217 -5.201 1.00 95.50 249 LEU A C 1
ATOM 1910 O O . LEU A 1 249 ? -6.561 -9.472 -6.314 1.00 95.50 249 LEU A O 1
ATOM 1914 N N . GLY A 1 250 ? -6.597 -9.865 -4.112 1.00 96.56 250 GLY A N 1
ATOM 1915 C CA . GLY A 1 250 ? -5.596 -10.927 -4.135 1.00 96.56 250 GLY A CA 1
ATOM 1916 C C . GLY A 1 250 ? -5.960 -12.085 -5.068 1.00 96.56 250 GLY A C 1
ATOM 1917 O O . GLY A 1 250 ? -5.115 -12.546 -5.839 1.00 96.56 250 GLY A O 1
ATOM 1918 N N . GLY A 1 251 ? -7.220 -12.526 -5.050 1.00 96.19 251 GLY A N 1
ATOM 1919 C CA . GLY A 1 251 ? -7.716 -13.557 -5.965 1.00 96.19 251 GLY A CA 1
ATOM 1920 C C . GLY A 1 251 ? -7.739 -13.089 -7.425 1.00 96.19 251 GLY A C 1
ATOM 1921 O O . GLY A 1 251 ? -7.388 -13.852 -8.329 1.00 96.19 251 GLY A O 1
ATOM 1922 N N . GLY A 1 252 ? -8.105 -11.825 -7.659 1.00 97.31 252 GLY A N 1
ATOM 1923 C CA . GLY A 1 252 ? -8.022 -11.179 -8.971 1.00 97.31 252 GLY A CA 1
ATOM 1924 C C . GLY A 1 252 ? -6.591 -11.126 -9.507 1.00 97.31 252 GLY A C 1
ATOM 1925 O O . GLY A 1 252 ? -6.339 -11.571 -10.626 1.00 97.31 252 GLY A O 1
ATOM 1926 N N . LEU A 1 253 ? -5.642 -10.682 -8.682 1.00 97.44 253 LEU A N 1
ATOM 1927 C CA . LEU A 1 253 ? -4.217 -10.604 -9.006 1.00 97.44 253 LEU A CA 1
ATOM 1928 C C . LEU A 1 253 ? -3.614 -11.967 -9.351 1.00 97.44 253 LEU A C 1
ATOM 1930 O O . LEU A 1 253 ? -2.825 -12.071 -10.288 1.00 97.44 253 LEU A O 1
ATOM 1934 N N . GLU A 1 254 ? -4.002 -13.027 -8.640 1.00 95.88 254 GLU A N 1
ATOM 1935 C CA . GLU A 1 254 ? -3.546 -14.388 -8.933 1.00 95.88 254 GLU A CA 1
ATOM 1936 C C . GLU A 1 254 ? -4.010 -14.847 -10.328 1.00 95.88 254 GLU A C 1
ATOM 1938 O O . GLU A 1 254 ? -3.210 -15.374 -11.105 1.00 95.88 254 GLU A O 1
ATOM 1943 N N . ARG A 1 255 ? -5.281 -14.604 -10.683 1.00 96.56 255 ARG A N 1
ATOM 1944 C CA . ARG A 1 255 ? -5.809 -14.914 -12.024 1.00 96.56 255 ARG A CA 1
ATOM 1945 C C . ARG A 1 255 ? -5.155 -14.055 -13.103 1.00 96.56 255 ARG A C 1
ATOM 1947 O O . ARG A 1 255 ? -4.726 -14.588 -14.122 1.00 96.56 255 ARG A O 1
ATOM 1954 N N . PHE A 1 256 ? -5.027 -12.754 -12.854 1.00 96.94 256 PHE A N 1
ATOM 1955 C CA . PHE A 1 256 ? -4.385 -11.805 -13.760 1.00 96.94 256 PHE A CA 1
ATOM 1956 C C . PHE A 1 256 ? -2.934 -12.198 -14.056 1.00 96.94 256 PHE A C 1
ATOM 1958 O O . PHE A 1 256 ? -2.518 -12.238 -15.213 1.00 96.94 256 PHE A O 1
ATOM 1965 N N . ARG A 1 257 ? -2.172 -12.561 -13.018 1.00 95.81 257 ARG A N 1
ATOM 1966 C CA . ARG A 1 257 ? -0.787 -13.017 -13.159 1.00 95.81 257 ARG A CA 1
ATOM 1967 C C . ARG A 1 257 ? -0.694 -14.310 -13.969 1.00 95.81 257 ARG A C 1
ATOM 1969 O O . ARG A 1 257 ? 0.184 -14.406 -14.814 1.00 95.81 257 ARG A O 1
ATOM 1976 N N . ARG A 1 258 ? -1.574 -15.290 -13.732 1.00 95.31 258 ARG A N 1
ATOM 1977 C CA . ARG A 1 258 ? -1.593 -16.559 -14.493 1.00 95.31 258 ARG A CA 1
ATOM 1978 C C . ARG A 1 258 ? -1.940 -16.374 -15.968 1.00 95.31 258 ARG A C 1
ATOM 1980 O O . ARG A 1 258 ? -1.569 -17.214 -16.775 1.00 95.31 258 ARG A O 1
ATOM 1987 N N . ALA A 1 259 ? -2.659 -15.308 -16.303 1.00 96.00 259 ALA A N 1
ATOM 1988 C CA . ALA A 1 259 ? -3.002 -14.956 -17.675 1.00 96.00 259 ALA A CA 1
ATOM 1989 C C . ALA A 1 259 ? -1.942 -14.071 -18.363 1.00 96.00 259 ALA A C 1
ATOM 1991 O O . ALA A 1 259 ? -2.215 -13.552 -19.445 1.00 96.00 259 ALA A O 1
ATOM 1992 N N . ASP A 1 260 ? -0.780 -13.853 -17.733 1.00 95.12 260 ASP A N 1
ATOM 1993 C CA . ASP A 1 260 ? 0.255 -12.908 -18.178 1.00 95.12 260 ASP A CA 1
ATOM 1994 C C . ASP A 1 260 ? -0.305 -11.503 -18.452 1.00 95.12 260 ASP A C 1
ATOM 1996 O O . ASP A 1 260 ? 0.103 -10.806 -19.383 1.00 95.12 260 ASP A O 1
ATOM 2000 N N . GLY A 1 261 ? -1.271 -11.076 -17.629 1.00 95.19 261 GLY A N 1
ATOM 2001 C CA . GLY A 1 261 ? -2.017 -9.838 -17.844 1.00 95.19 261 GLY A CA 1
ATOM 2002 C C . GLY A 1 261 ? -1.117 -8.606 -17.939 1.00 95.19 261 GLY A C 1
ATOM 2003 O O . GLY A 1 261 ? -1.307 -7.778 -18.820 1.00 95.19 261 GLY A O 1
ATOM 2004 N N . HIS A 1 262 ? -0.083 -8.520 -17.096 1.00 94.00 262 HIS A N 1
ATOM 2005 C CA . HIS A 1 262 ? 0.861 -7.399 -17.106 1.00 94.00 262 HIS A CA 1
ATOM 2006 C C . HIS A 1 262 ? 1.594 -7.278 -18.451 1.00 94.00 262 HIS A C 1
ATOM 2008 O O . HIS A 1 262 ? 1.647 -6.189 -19.011 1.00 94.00 262 HIS A O 1
ATOM 2014 N N . THR A 1 263 ? 2.075 -8.393 -19.010 1.00 93.44 263 THR A N 1
ATOM 2015 C CA . THR A 1 263 ? 2.757 -8.420 -20.310 1.00 93.44 263 THR A CA 1
ATOM 2016 C C . THR A 1 263 ? 1.812 -8.024 -21.438 1.00 93.44 263 THR A C 1
ATOM 2018 O O . THR A 1 263 ? 2.179 -7.231 -22.298 1.00 93.44 263 THR A O 1
ATOM 2021 N N . ARG A 1 264 ? 0.569 -8.525 -21.418 1.00 92.56 264 ARG A N 1
ATOM 2022 C CA . ARG A 1 264 ? -0.463 -8.165 -22.410 1.00 92.56 264 ARG A CA 1
ATOM 2023 C C . ARG A 1 264 ? -0.848 -6.690 -22.354 1.00 92.56 264 ARG A C 1
ATOM 2025 O O . ARG A 1 264 ? -1.238 -6.120 -23.367 1.00 92.56 264 ARG A O 1
ATOM 2032 N N . LEU A 1 265 ? -0.747 -6.086 -21.174 1.00 89.88 265 LEU A N 1
ATOM 2033 C CA . LEU A 1 265 ? -0.979 -4.662 -20.979 1.00 89.88 265 LEU A CA 1
ATOM 2034 C C . LEU A 1 265 ? 0.259 -3.798 -21.255 1.00 89.88 265 LEU A C 1
ATOM 2036 O O . LEU A 1 265 ? 0.130 -2.585 -21.186 1.00 89.88 265 LEU A O 1
ATOM 2040 N N . GLY A 1 266 ? 1.408 -4.390 -21.602 1.00 90.50 266 GLY A N 1
ATOM 2041 C CA . GLY A 1 266 ? 2.629 -3.667 -21.971 1.00 90.50 266 GLY A CA 1
ATOM 2042 C C . GLY A 1 266 ? 3.623 -3.444 -20.828 1.00 90.50 266 GLY A C 1
ATOM 2043 O O . GLY A 1 266 ? 4.701 -2.916 -21.069 1.00 90.50 266 GLY A O 1
ATOM 2044 N N . TYR A 1 267 ? 3.324 -3.890 -19.605 1.00 92.31 267 TYR A N 1
ATOM 2045 C CA . TYR A 1 267 ? 4.216 -3.717 -18.457 1.00 92.31 267 TYR A CA 1
ATOM 2046 C C . TYR A 1 267 ? 5.385 -4.704 -18.483 1.00 92.31 267 TYR A C 1
ATOM 2048 O O . TYR A 1 267 ? 5.205 -5.905 -18.699 1.00 92.31 267 TYR A O 1
ATOM 2056 N N . ALA A 1 268 ? 6.572 -4.204 -18.133 1.00 93.69 268 ALA A N 1
ATOM 2057 C CA . ALA A 1 268 ? 7.810 -4.982 -18.033 1.00 93.69 268 ALA A CA 1
ATOM 2058 C C . ALA A 1 268 ? 7.735 -6.180 -17.068 1.00 93.69 268 ALA A C 1
ATOM 2060 O O . ALA A 1 268 ? 8.387 -7.202 -17.272 1.00 93.69 268 ALA A O 1
ATOM 2061 N N . SER A 1 269 ? 6.963 -6.057 -15.985 1.00 93.56 269 SER A N 1
ATOM 2062 C CA . SER A 1 269 ? 6.792 -7.119 -14.995 1.00 93.56 269 SER A CA 1
ATOM 2063 C C . SER A 1 269 ? 5.480 -6.972 -14.226 1.00 93.56 269 SER A C 1
ATOM 2065 O O . SER A 1 269 ? 4.843 -5.919 -14.233 1.00 93.56 269 SER A O 1
ATOM 2067 N N . PHE A 1 270 ? 5.071 -8.034 -13.529 1.00 94.81 270 PHE A N 1
ATOM 2068 C CA . PHE A 1 270 ? 3.921 -7.976 -12.625 1.00 94.81 270 PHE A CA 1
ATOM 2069 C C . PHE A 1 270 ? 4.132 -6.947 -11.507 1.00 94.81 270 PHE A C 1
ATOM 2071 O O . PHE A 1 270 ? 3.204 -6.223 -11.167 1.00 94.81 270 PHE A O 1
ATOM 2078 N N . ASP A 1 271 ? 5.354 -6.853 -10.974 1.00 92.12 271 ASP A N 1
ATOM 2079 C CA . ASP A 1 271 ? 5.688 -5.890 -9.924 1.00 92.12 271 ASP A CA 1
ATOM 2080 C C . ASP A 1 271 ? 5.562 -4.452 -10.457 1.00 92.12 271 ASP A C 1
ATOM 2082 O O . ASP A 1 271 ? 4.957 -3.617 -9.784 1.00 92.12 271 ASP A O 1
ATOM 2086 N N . HIS A 1 272 ? 6.047 -4.202 -11.681 1.00 91.12 272 HIS A N 1
ATOM 2087 C CA . HIS A 1 272 ? 5.896 -2.927 -12.388 1.00 91.12 272 HIS A CA 1
ATOM 2088 C C . HIS A 1 272 ? 4.409 -2.560 -12.541 1.00 91.12 272 HIS A C 1
ATOM 2090 O O . HIS A 1 272 ? 3.987 -1.513 -12.057 1.00 91.12 272 HIS A O 1
ATOM 2096 N N . TYR A 1 273 ? 3.584 -3.472 -13.073 1.00 91.94 273 TYR A N 1
ATOM 2097 C CA . TYR A 1 273 ? 2.133 -3.273 -13.176 1.00 91.94 273 TYR A CA 1
ATOM 2098 C C . TYR A 1 273 ? 1.485 -2.939 -11.825 1.00 91.94 273 TYR A C 1
ATOM 2100 O O . TYR A 1 273 ? 0.759 -1.957 -11.709 1.00 91.94 273 TYR A O 1
ATOM 2108 N N . THR A 1 274 ? 1.751 -3.731 -10.781 1.00 92.81 274 THR A N 1
ATOM 2109 C CA . THR A 1 274 ? 1.121 -3.500 -9.472 1.00 92.81 274 THR A CA 1
ATOM 2110 C C . THR A 1 274 ? 1.536 -2.172 -8.846 1.00 92.81 274 THR A C 1
ATOM 2112 O O . THR A 1 274 ? 0.722 -1.551 -8.164 1.00 92.81 274 THR A O 1
ATOM 2115 N N . ARG A 1 275 ? 2.776 -1.729 -9.082 1.00 88.69 275 ARG A N 1
ATOM 2116 C CA . ARG A 1 275 ? 3.300 -0.483 -8.528 1.00 88.69 275 ARG A CA 1
ATOM 2117 C C . ARG A 1 275 ? 2.676 0.725 -9.209 1.00 88.69 275 ARG A C 1
ATOM 2119 O O . ARG A 1 275 ? 2.160 1.576 -8.493 1.00 88.69 275 ARG A O 1
ATOM 2126 N N . GLU A 1 276 ? 2.676 0.753 -10.540 1.00 85.56 276 GLU A N 1
ATOM 2127 C CA . GLU A 1 276 ? 2.218 1.934 -11.277 1.00 85.56 276 GLU A CA 1
ATOM 2128 C C . GLU A 1 276 ? 0.700 1.986 -11.419 1.00 85.56 276 GLU A C 1
ATOM 2130 O O . GLU A 1 276 ? 0.113 3.034 -11.180 1.00 85.56 276 GLU A O 1
ATOM 2135 N N . ARG A 1 277 ? 0.035 0.861 -11.723 1.00 86.00 277 ARG A N 1
ATOM 2136 C CA . ARG A 1 277 ? -1.424 0.860 -11.931 1.00 86.00 277 ARG A CA 1
ATOM 2137 C C . ARG A 1 277 ? -2.244 0.718 -10.667 1.00 86.00 277 ARG A C 1
ATOM 2139 O O . ARG A 1 277 ? -3.357 1.216 -10.607 1.00 86.00 277 ARG A O 1
ATOM 2146 N N . LEU A 1 278 ? -1.743 -0.017 -9.676 1.00 87.44 278 LEU A N 1
ATOM 2147 C CA . LEU A 1 278 ? -2.518 -0.310 -8.464 1.00 87.44 278 LEU A CA 1
ATOM 2148 C C . LEU A 1 278 ? -1.987 0.428 -7.233 1.00 87.44 278 LEU A C 1
ATOM 2150 O O . LEU A 1 278 ? -2.564 0.311 -6.155 1.00 87.44 278 LEU A O 1
ATOM 2154 N N . GLY A 1 279 ? -0.859 1.138 -7.347 1.00 87.25 279 GLY A N 1
ATOM 2155 C CA . GLY A 1 279 ? -0.199 1.775 -6.205 1.00 87.25 279 GLY A CA 1
ATOM 2156 C C . GLY A 1 279 ? 0.324 0.771 -5.167 1.00 87.25 279 GLY A C 1
ATOM 2157 O O . GLY A 1 279 ? 0.665 1.145 -4.042 1.00 87.25 279 GLY A O 1
ATOM 2158 N N . LEU A 1 280 ? 0.412 -0.519 -5.503 1.00 89.94 280 LEU A N 1
ATOM 2159 C CA . LEU A 1 280 ? 0.797 -1.581 -4.579 1.00 89.94 280 LEU A CA 1
ATOM 2160 C C . LEU A 1 280 ? 2.279 -1.917 -4.719 1.00 89.94 280 LEU A C 1
ATOM 2162 O O . LEU A 1 280 ? 2.786 -2.223 -5.791 1.00 89.94 280 LEU A O 1
ATOM 2166 N N . GLY A 1 281 ? 2.994 -1.920 -3.593 1.00 89.50 281 GLY A N 1
ATOM 2167 C CA . GLY A 1 281 ? 4.334 -2.504 -3.566 1.00 89.50 281 GLY A CA 1
ATOM 2168 C C . GLY A 1 281 ? 4.275 -4.023 -3.747 1.00 89.50 281 GLY A C 1
ATOM 2169 O O . GLY A 1 281 ? 3.302 -4.658 -3.334 1.00 89.50 281 GLY A O 1
ATOM 2170 N N . ARG A 1 282 ? 5.359 -4.616 -4.266 1.00 89.69 282 ARG A N 1
ATOM 2171 C CA . ARG A 1 282 ? 5.512 -6.071 -4.444 1.00 89.69 282 ARG A CA 1
ATOM 2172 C C . ARG A 1 282 ? 5.000 -6.852 -3.232 1.00 89.69 282 ARG A C 1
ATOM 2174 O O . ARG A 1 282 ? 4.060 -7.629 -3.343 1.00 89.69 282 ARG A O 1
ATOM 2181 N N . SER A 1 283 ? 5.578 -6.620 -2.055 1.00 88.69 283 SER A N 1
ATOM 2182 C CA . SER A 1 283 ? 5.224 -7.369 -0.842 1.00 88.69 283 SER A CA 1
ATOM 2183 C C . SER A 1 283 ? 3.733 -7.283 -0.501 1.00 88.69 283 SER A C 1
ATOM 2185 O O . SER A 1 283 ? 3.154 -8.292 -0.111 1.00 88.69 283 SER A O 1
ATOM 2187 N N . ALA A 1 284 ? 3.099 -6.124 -0.711 1.00 90.69 284 ALA A N 1
ATOM 2188 C CA . ALA A 1 284 ? 1.669 -5.945 -0.480 1.00 90.69 284 ALA A CA 1
ATOM 2189 C C . ALA A 1 284 ? 0.826 -6.754 -1.479 1.00 90.69 284 ALA A C 1
ATOM 2191 O O . ALA A 1 284 ? -0.084 -7.467 -1.064 1.00 90.69 284 ALA A O 1
ATOM 2192 N N . ALA A 1 285 ? 1.160 -6.722 -2.774 1.00 94.12 285 ALA A N 1
ATOM 2193 C CA . ALA A 1 285 ? 0.460 -7.506 -3.794 1.00 94.12 285 ALA A CA 1
ATOM 2194 C C . ALA A 1 285 ? 0.531 -9.019 -3.507 1.00 94.12 285 ALA A C 1
ATOM 2196 O O . ALA A 1 285 ? -0.494 -9.703 -3.483 1.00 94.12 285 ALA A O 1
ATOM 2197 N N . TYR A 1 286 ? 1.723 -9.545 -3.200 1.00 93.75 286 TYR A N 1
ATOM 2198 C CA . TYR A 1 286 ? 1.879 -10.968 -2.870 1.00 93.75 286 TYR A CA 1
ATOM 2199 C C . TYR A 1 286 ? 1.236 -11.346 -1.532 1.00 93.75 286 TYR A C 1
ATOM 2201 O O . TYR A 1 286 ? 0.786 -12.485 -1.389 1.00 93.75 286 TYR A O 1
ATOM 2209 N N . LEU A 1 287 ? 1.183 -10.432 -0.556 1.00 92.00 287 LEU A N 1
ATOM 2210 C CA . LEU A 1 287 ? 0.468 -10.662 0.698 1.00 92.00 287 LEU A CA 1
ATOM 2211 C C . LEU A 1 287 ? -1.032 -10.838 0.442 1.00 92.00 287 LEU A C 1
ATOM 2213 O O . LEU A 1 287 ? -1.585 -11.838 0.889 1.00 92.00 287 LEU A O 1
ATOM 2217 N N . LYS A 1 288 ? -1.653 -9.961 -0.357 1.00 95.31 288 LYS A N 1
ATOM 2218 C CA . LYS A 1 288 ? -3.068 -10.077 -0.755 1.00 95.31 288 LYS A CA 1
ATOM 2219 C C . LYS A 1 288 ? -3.340 -11.380 -1.513 1.00 95.31 288 LYS A C 1
ATOM 2221 O O . LYS A 1 288 ? -4.254 -12.123 -1.172 1.00 95.31 288 LYS A O 1
ATOM 2226 N N . MET A 1 289 ? -2.489 -11.740 -2.480 1.00 95.81 289 MET A N 1
ATOM 2227 C CA . MET A 1 289 ? -2.579 -13.034 -3.186 1.00 95.81 289 MET A CA 1
ATOM 2228 C C . MET A 1 289 ? -2.441 -14.233 -2.236 1.00 95.81 289 MET A C 1
ATOM 2230 O O . MET A 1 289 ? -3.078 -15.273 -2.407 1.00 95.81 289 MET A O 1
ATOM 2234 N N . LYS A 1 290 ? -1.569 -14.132 -1.227 1.00 93.75 290 LYS A N 1
ATOM 2235 C CA . LYS A 1 290 ? -1.416 -15.173 -0.206 1.00 93.75 290 LYS A CA 1
ATOM 2236 C C . LYS A 1 290 ? -2.666 -15.261 0.670 1.00 93.75 290 LYS A C 1
ATOM 2238 O O . LYS A 1 290 ? -3.152 -16.371 0.846 1.00 93.75 290 LYS A O 1
ATOM 2243 N N . LEU A 1 291 ? -3.198 -14.136 1.143 1.00 93.00 291 LEU A N 1
ATOM 2244 C CA . LEU A 1 291 ? -4.446 -14.079 1.904 1.00 93.00 291 LEU A CA 1
ATOM 2245 C C . LEU A 1 291 ? -5.589 -14.751 1.137 1.00 93.00 291 LEU A C 1
ATOM 2247 O O . LEU A 1 291 ? -6.235 -15.644 1.674 1.00 93.00 291 LEU A O 1
ATOM 2251 N N . ALA A 1 292 ? -5.766 -14.401 -0.139 1.00 93.94 292 ALA A N 1
ATOM 2252 C CA . ALA A 1 292 ? -6.787 -14.986 -1.004 1.00 93.94 292 ALA A CA 1
ATOM 2253 C C . ALA A 1 292 ? -6.660 -16.514 -1.116 1.00 93.94 292 ALA A C 1
ATOM 2255 O O . ALA A 1 292 ? -7.636 -17.237 -0.929 1.00 93.94 292 ALA A O 1
ATOM 2256 N N . ARG A 1 293 ? -5.442 -17.021 -1.354 1.00 93.25 293 ARG A N 1
ATOM 2257 C CA . ARG A 1 293 ? -5.182 -18.469 -1.419 1.00 93.25 293 ARG A CA 1
ATOM 2258 C C . ARG A 1 293 ? -5.469 -19.175 -0.101 1.00 93.25 293 ARG A C 1
ATOM 2260 O O . ARG A 1 293 ? -5.980 -20.289 -0.109 1.00 93.25 293 ARG A O 1
ATOM 2267 N N . GLU A 1 294 ? -5.111 -18.568 1.028 1.00 90.94 294 GLU A N 1
ATOM 2268 C CA . GLU A 1 294 ? -5.387 -19.166 2.335 1.00 90.94 294 GLU A CA 1
ATOM 2269 C C . GLU A 1 294 ? -6.887 -19.142 2.661 1.00 90.94 294 GLU A C 1
ATOM 2271 O O . GLU A 1 294 ? -7.394 -20.137 3.174 1.00 90.94 294 GLU A O 1
ATOM 2276 N N . ALA A 1 295 ? -7.606 -18.076 2.297 1.00 90.75 295 ALA A N 1
ATOM 2277 C CA . ALA A 1 295 ? -9.059 -17.978 2.445 1.00 90.75 295 ALA A CA 1
ATOM 2278 C C . ALA A 1 295 ? -9.816 -18.994 1.568 1.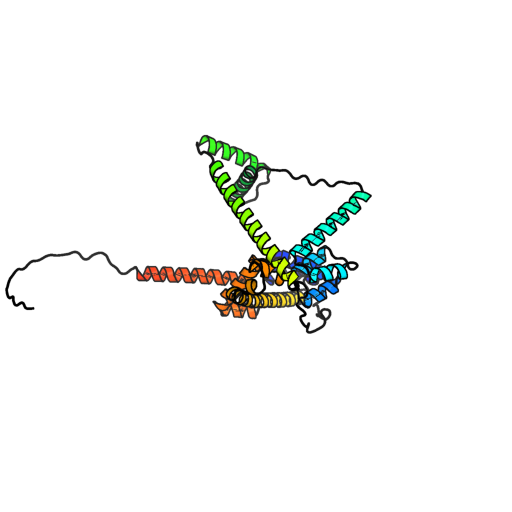00 90.75 295 ALA A C 1
ATOM 2280 O O . ALA A 1 295 ? -10.822 -19.548 2.002 1.00 90.75 295 ALA A O 1
ATOM 2281 N N . GLU A 1 296 ? -9.322 -19.277 0.358 1.00 90.94 296 GLU A N 1
ATOM 2282 C CA . GLU A 1 296 ? -9.863 -20.328 -0.517 1.00 90.94 296 GLU A CA 1
ATOM 2283 C C . GLU A 1 296 ? -9.559 -21.732 0.029 1.00 90.94 296 GLU A C 1
ATOM 2285 O O . GLU A 1 296 ? -10.424 -22.606 0.050 1.00 90.94 296 GLU A O 1
ATOM 2290 N N . ARG A 1 297 ? -8.334 -21.950 0.523 1.00 90.62 297 ARG A N 1
ATOM 2291 C CA . ARG A 1 297 ? -7.903 -23.236 1.092 1.00 90.62 297 ARG A CA 1
ATOM 2292 C C . ARG A 1 297 ? -8.600 -23.568 2.414 1.00 90.62 297 ARG A C 1
ATOM 2294 O O . ARG A 1 297 ? -8.732 -24.745 2.744 1.00 90.62 297 ARG A O 1
ATOM 2301 N N . LEU A 1 298 ? -8.963 -22.553 3.195 1.00 92.06 298 LEU A N 1
ATOM 2302 C CA . LEU A 1 298 ? -9.604 -22.668 4.505 1.00 92.06 298 LEU A CA 1
ATOM 2303 C C . LEU A 1 298 ? -10.889 -21.822 4.516 1.00 92.06 298 LEU A C 1
ATOM 2305 O O . LEU A 1 298 ? -10.866 -20.690 5.012 1.00 92.06 298 LEU A O 1
ATOM 2309 N N . PRO A 1 299 ? -12.008 -22.353 3.985 1.00 90.38 299 PRO A N 1
ATOM 2310 C CA . PRO A 1 299 ? -13.247 -21.599 3.811 1.00 90.38 299 PRO A CA 1
ATOM 2311 C C . PRO A 1 299 ? -13.788 -20.980 5.102 1.00 90.38 299 PRO A C 1
ATOM 2313 O O . PRO A 1 299 ? -14.397 -19.915 5.053 1.00 90.38 299 PRO A O 1
ATOM 2316 N N . GLU A 1 300 ? -13.538 -21.598 6.260 1.00 92.12 300 GLU A N 1
ATOM 2317 C CA . GLU A 1 300 ? -13.947 -21.061 7.560 1.00 92.12 300 GLU A CA 1
ATOM 2318 C C . GLU A 1 300 ? -13.202 -19.766 7.911 1.00 92.12 300 GLU A C 1
ATOM 2320 O O . GLU A 1 300 ? -13.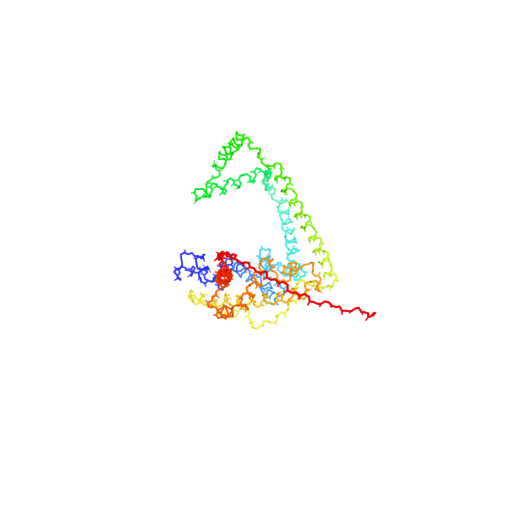798 -18.852 8.476 1.00 92.12 300 GLU A O 1
ATOM 2325 N N . ILE A 1 301 ? -11.919 -19.656 7.541 1.00 90.12 301 ILE A N 1
ATOM 2326 C CA . ILE A 1 301 ? -11.145 -18.414 7.697 1.00 90.12 301 ILE A CA 1
ATOM 2327 C C . ILE A 1 301 ? -11.642 -17.371 6.699 1.00 90.12 301 ILE A C 1
ATOM 2329 O O . ILE A 1 301 ? -11.823 -16.214 7.068 1.00 90.12 301 ILE A O 1
ATOM 2333 N N . GLY A 1 302 ? -11.909 -17.779 5.455 1.00 90.12 302 GLY A N 1
ATOM 2334 C CA . GLY A 1 302 ? -12.485 -16.890 4.447 1.00 90.12 302 GLY A CA 1
ATOM 2335 C C . GLY A 1 302 ? -13.835 -16.307 4.877 1.00 90.12 302 GLY A C 1
ATOM 2336 O O . GLY A 1 302 ? -14.084 -15.123 4.678 1.00 90.12 302 GLY A O 1
ATOM 2337 N N . GLU A 1 303 ? -14.694 -17.107 5.510 1.00 91.38 303 GLU A N 1
ATOM 2338 C CA . GLU A 1 303 ? -15.975 -16.635 6.043 1.00 91.38 303 GLU A CA 1
ATOM 2339 C C . GLU A 1 303 ? -15.805 -15.740 7.276 1.00 91.38 303 GLU A C 1
ATOM 2341 O O . GLU A 1 303 ? -16.515 -14.746 7.418 1.00 91.38 303 GLU A O 1
ATOM 2346 N N . ALA A 1 304 ? -14.849 -16.054 8.153 1.00 91.50 304 ALA A N 1
ATOM 2347 C CA . ALA A 1 304 ? -14.542 -15.213 9.302 1.00 91.50 304 ALA A CA 1
ATOM 2348 C C . ALA A 1 304 ? -14.022 -13.826 8.877 1.00 91.50 304 ALA A C 1
ATOM 2350 O O . ALA A 1 304 ? -14.458 -12.830 9.451 1.00 91.50 304 ALA A O 1
ATOM 2351 N N . LEU A 1 305 ? -13.174 -13.750 7.843 1.00 88.62 305 LEU A N 1
ATOM 2352 C CA . LEU A 1 305 ? -12.739 -12.488 7.224 1.00 88.62 305 LEU A CA 1
ATOM 2353 C C . LEU A 1 305 ? -13.932 -11.710 6.642 1.00 88.62 305 LEU A C 1
ATOM 2355 O O . LEU A 1 305 ? -14.111 -10.532 6.948 1.00 88.62 305 LEU A O 1
ATOM 2359 N N . ARG A 1 306 ? -14.817 -12.385 5.887 1.00 87.69 306 ARG A N 1
ATOM 2360 C CA . ARG A 1 306 ? -16.046 -11.779 5.327 1.00 87.69 306 ARG A CA 1
ATOM 2361 C C . ARG A 1 306 ? -16.960 -11.163 6.367 1.00 87.69 306 ARG A C 1
ATOM 2363 O O . ARG A 1 306 ? -17.560 -10.126 6.114 1.00 87.69 306 ARG A O 1
ATOM 2370 N N . ARG A 1 307 ? -17.043 -11.773 7.544 1.00 89.25 307 ARG A N 1
ATOM 2371 C CA . ARG A 1 307 ? -17.850 -11.264 8.658 1.00 89.25 307 ARG A CA 1
ATOM 2372 C C . ARG A 1 307 ? -17.113 -10.254 9.541 1.00 89.25 307 ARG A C 1
ATOM 2374 O O . ARG A 1 307 ? -17.701 -9.789 10.510 1.00 89.25 307 ARG A O 1
ATOM 2381 N N . GLY A 1 308 ? -15.837 -9.963 9.271 1.00 86.56 308 GLY A N 1
ATOM 2382 C CA . GLY A 1 308 ? -14.998 -9.137 10.147 1.00 86.56 308 GLY A CA 1
ATOM 2383 C C . GLY A 1 308 ? -14.747 -9.762 11.525 1.00 86.56 308 GLY A C 1
ATOM 2384 O O . GLY A 1 308 ? -14.453 -9.056 12.486 1.00 86.56 308 GLY A O 1
ATOM 2385 N N . ALA A 1 309 ? -14.903 -11.084 11.647 1.00 88.62 309 ALA A N 1
ATOM 2386 C CA . ALA A 1 309 ? -14.684 -11.816 12.893 1.00 88.62 309 ALA A CA 1
ATOM 2387 C C . ALA A 1 309 ? -13.192 -12.056 13.176 1.00 88.62 309 ALA A C 1
ATOM 2389 O O . ALA A 1 309 ? -12.813 -12.277 14.325 1.00 88.62 309 ALA A O 1
ATOM 2390 N N . VAL A 1 310 ? -12.359 -12.026 12.133 1.00 89.94 310 VAL A N 1
ATOM 2391 C CA . VAL A 1 310 ? -10.894 -12.038 12.214 1.00 89.94 310 VAL A CA 1
ATOM 2392 C C . VAL A 1 310 ? -10.340 -11.018 11.228 1.00 89.94 310 VAL A C 1
ATOM 2394 O O . VAL A 1 310 ? -10.916 -10.835 10.157 1.00 89.94 310 VAL A O 1
ATOM 2397 N N . ASP A 1 311 ? -9.227 -10.388 11.581 1.00 88.69 311 ASP A N 1
ATOM 2398 C CA . ASP A 1 311 ? -8.453 -9.545 10.671 1.00 88.69 311 ASP A CA 1
ATOM 2399 C C . ASP A 1 311 ? -7.498 -10.377 9.792 1.00 88.69 311 ASP A C 1
ATOM 2401 O O . ASP A 1 311 ? -7.308 -11.590 9.980 1.00 88.69 311 ASP A O 1
ATOM 2405 N N . GLN A 1 312 ? -6.877 -9.711 8.817 1.00 87.94 312 GLN A N 1
ATOM 2406 C CA . GLN A 1 312 ? -5.878 -10.316 7.938 1.00 87.94 312 GLN A CA 1
ATOM 2407 C C . GLN A 1 312 ? -4.717 -10.982 8.700 1.00 87.94 312 GLN A C 1
ATOM 2409 O O . GLN A 1 312 ? -4.289 -12.073 8.316 1.00 87.94 312 GLN A O 1
ATOM 2414 N N . GLU A 1 313 ? -4.155 -10.353 9.734 1.00 86.44 313 GLU A N 1
ATOM 2415 C CA . GLU A 1 313 ? -2.981 -10.887 10.436 1.00 86.44 313 GLU A CA 1
ATOM 2416 C C . GLU A 1 313 ? -3.325 -12.178 11.184 1.00 86.44 313 GLU A C 1
ATOM 2418 O O . GLU A 1 313 ? -2.627 -13.190 11.043 1.00 86.44 313 GLU A O 1
ATOM 2423 N N . ALA A 1 314 ? -4.454 -12.181 11.892 1.00 86.69 314 ALA A N 1
ATOM 2424 C CA . ALA A 1 314 ? -5.007 -13.345 12.563 1.00 86.69 314 ALA A CA 1
ATOM 2425 C C . ALA A 1 314 ? -5.297 -14.478 11.566 1.00 86.69 314 ALA A C 1
ATOM 2427 O O . ALA A 1 314 ? -4.883 -15.622 11.786 1.00 86.69 314 ALA A O 1
ATOM 2428 N N . ALA A 1 315 ? -5.933 -14.171 10.431 1.00 87.06 315 ALA A N 1
ATOM 2429 C CA . ALA A 1 315 ? -6.188 -15.148 9.374 1.00 87.06 315 ALA A CA 1
ATOM 2430 C C . ALA A 1 315 ? -4.887 -15.786 8.855 1.00 87.06 315 ALA A C 1
ATOM 2432 O O . ALA A 1 315 ? -4.783 -17.013 8.725 1.00 87.06 315 ALA A O 1
ATOM 2433 N N . MET A 1 316 ? -3.862 -14.965 8.616 1.00 87.31 316 MET A N 1
ATOM 2434 C CA . MET A 1 316 ? -2.556 -15.413 8.141 1.00 87.31 316 MET A CA 1
ATOM 2435 C C . MET A 1 316 ? -1.810 -16.265 9.176 1.00 87.31 316 MET A C 1
ATOM 2437 O O . MET A 1 316 ? -1.174 -17.258 8.802 1.00 87.31 316 MET A O 1
ATOM 2441 N N . LEU A 1 317 ? -1.905 -15.930 10.464 1.00 87.38 317 LEU A N 1
ATOM 2442 C CA . LEU A 1 317 ? -1.295 -16.697 11.549 1.00 87.38 317 LEU A CA 1
ATOM 2443 C C . LEU A 1 317 ? -1.933 -18.088 11.685 1.00 87.38 317 LEU A C 1
ATOM 2445 O O . LEU A 1 317 ? -1.226 -19.102 11.720 1.00 87.38 317 LEU A O 1
ATOM 2449 N N . VAL A 1 318 ? -3.268 -18.157 11.685 1.00 83.81 318 VAL A N 1
ATOM 2450 C CA . VAL A 1 318 ? -4.011 -19.425 11.783 1.00 83.81 318 VAL A CA 1
ATOM 2451 C C . VAL A 1 318 ? -3.725 -20.324 10.577 1.00 83.81 318 VAL A C 1
ATOM 2453 O O . VAL A 1 318 ? -3.536 -21.538 10.727 1.00 83.81 318 VAL A O 1
ATOM 2456 N N . ALA A 1 319 ? -3.627 -19.746 9.377 1.00 79.44 319 ALA A N 1
ATOM 2457 C CA . ALA A 1 319 ? -3.290 -20.486 8.166 1.00 79.44 319 ALA A CA 1
ATOM 2458 C C . ALA A 1 319 ? -1.908 -21.168 8.256 1.00 79.44 319 ALA A C 1
ATOM 2460 O O . ALA A 1 319 ? -1.759 -22.331 7.852 1.00 79.44 319 ALA A O 1
ATOM 2461 N N . VAL A 1 320 ? -0.911 -20.481 8.831 1.00 77.31 320 VAL A N 1
ATOM 2462 C CA . VAL A 1 320 ? 0.444 -21.018 9.046 1.00 77.31 320 VAL A CA 1
ATOM 2463 C C . VAL A 1 320 ? 0.436 -22.172 10.052 1.00 77.31 320 VAL A C 1
ATOM 2465 O O . VAL A 1 320 ? 1.023 -23.222 9.766 1.00 77.31 320 VAL A O 1
ATOM 2468 N N . ASP A 1 321 ? -0.260 -22.029 11.184 1.00 77.69 321 ASP A N 1
ATOM 2469 C CA . ASP A 1 321 ? -0.352 -23.083 12.206 1.00 77.69 321 ASP A CA 1
ATOM 2470 C C . ASP A 1 321 ? -1.043 -24.347 11.667 1.00 77.69 321 ASP A C 1
ATOM 2472 O O . ASP A 1 321 ? -0.524 -25.461 11.799 1.00 77.69 321 ASP A O 1
ATOM 2476 N N . LYS A 1 322 ? -2.162 -24.195 10.946 1.00 70.88 322 LYS A N 1
ATOM 2477 C CA . LYS A 1 322 ? -2.849 -25.323 10.290 1.00 70.88 322 LYS A CA 1
ATOM 2478 C C . LYS A 1 322 ? -1.931 -26.053 9.307 1.00 70.88 322 LYS A C 1
ATOM 2480 O O . LYS A 1 322 ? -1.921 -27.286 9.274 1.00 70.88 322 LYS A O 1
ATOM 2485 N N . LYS A 1 323 ? -1.107 -25.323 8.545 1.00 64.38 323 LYS A N 1
ATOM 2486 C CA . LYS A 1 323 ? -0.113 -25.912 7.630 1.00 64.38 323 LYS A CA 1
ATOM 2487 C C . LYS A 1 323 ? 1.006 -26.648 8.376 1.00 64.38 323 LYS A C 1
ATOM 2489 O O . LYS A 1 323 ? 1.508 -27.661 7.884 1.00 64.38 323 LYS A O 1
ATOM 2494 N N . ALA A 1 324 ? 1.420 -26.160 9.545 1.00 60.03 324 ALA A N 1
ATOM 2495 C CA . ALA A 1 324 ? 2.395 -26.841 10.394 1.00 60.03 324 ALA A CA 1
ATOM 2496 C C . ALA A 1 324 ? 1.819 -28.139 10.988 1.00 60.03 324 ALA A C 1
ATOM 2498 O O . ALA A 1 324 ? 2.477 -29.180 10.948 1.00 60.03 324 ALA A O 1
ATOM 2499 N N . LYS A 1 325 ? 0.567 -28.110 11.460 1.00 64.50 325 LYS A N 1
ATOM 2500 C CA . LYS A 1 325 ? -0.141 -29.288 11.988 1.00 64.50 325 LYS A CA 1
ATOM 2501 C C . LYS A 1 325 ? -0.378 -30.358 10.919 1.00 64.50 325 LYS A C 1
ATOM 2503 O O . LYS A 1 325 ? -0.096 -31.525 11.181 1.00 64.50 325 LYS A O 1
ATOM 2508 N N . GLY A 1 326 ? -0.786 -29.971 9.707 1.00 61.88 326 GLY A N 1
ATOM 2509 C CA . GLY A 1 326 ? -0.944 -30.899 8.580 1.00 61.88 326 GLY A CA 1
ATOM 2510 C C . GLY A 1 326 ? 0.363 -31.599 8.189 1.00 61.88 326 GLY A C 1
ATOM 2511 O O . GLY A 1 326 ? 0.374 -32.810 7.989 1.00 61.88 326 GLY A O 1
ATOM 2512 N N . ARG A 1 327 ? 1.492 -30.870 8.184 1.00 58.16 327 ARG A N 1
ATOM 2513 C CA . ARG A 1 327 ? 2.826 -31.457 7.949 1.00 58.16 327 ARG A CA 1
ATOM 2514 C C . ARG A 1 327 ? 3.250 -32.428 9.051 1.00 58.16 327 ARG A C 1
ATOM 2516 O O . ARG A 1 327 ? 3.782 -33.488 8.757 1.00 58.16 327 ARG A O 1
ATOM 2523 N N . ARG A 1 328 ? 2.976 -32.114 10.320 1.00 54.53 328 ARG A N 1
ATOM 2524 C CA . ARG A 1 328 ? 3.260 -33.035 11.438 1.00 54.53 328 ARG A CA 1
ATOM 2525 C C . ARG A 1 328 ? 2.426 -34.317 11.353 1.00 54.53 328 ARG A C 1
ATOM 2527 O O . ARG A 1 328 ? 2.938 -35.390 11.657 1.00 54.53 328 ARG A O 1
ATOM 2534 N N . GLN A 1 329 ? 1.167 -34.220 10.925 1.00 52.81 329 GLN A N 1
ATOM 2535 C CA . GLN A 1 329 ? 0.299 -35.384 10.727 1.00 52.81 329 GLN A CA 1
ATOM 2536 C C . GLN A 1 329 ? 0.741 -36.242 9.534 1.00 52.81 329 GLN A C 1
ATOM 2538 O O . GLN A 1 329 ? 0.778 -37.461 9.674 1.00 52.81 329 GLN A O 1
ATOM 2543 N N . SER A 1 330 ? 1.155 -35.643 8.411 1.00 51.94 330 SER A N 1
ATOM 2544 C CA . SER A 1 330 ? 1.659 -36.401 7.258 1.00 51.94 330 SER A CA 1
ATOM 2545 C C . SER A 1 330 ? 3.013 -37.066 7.530 1.00 51.94 330 SER A C 1
ATOM 2547 O O . SER A 1 330 ? 3.200 -38.218 7.154 1.00 51.94 330 SER A O 1
ATOM 2549 N N . THR A 1 331 ? 3.931 -36.412 8.253 1.00 54.72 331 THR A N 1
ATOM 2550 C CA . THR A 1 331 ? 5.190 -37.041 8.697 1.00 54.72 331 THR A CA 1
ATOM 2551 C C . THR A 1 331 ? 4.934 -38.187 9.679 1.00 54.72 331 THR A C 1
ATOM 2553 O O . THR A 1 331 ? 5.577 -39.228 9.588 1.00 54.72 331 THR A O 1
ATOM 2556 N N . ARG A 1 332 ? 3.957 -38.048 10.586 1.00 46.28 332 ARG A N 1
ATOM 2557 C CA . ARG A 1 332 ? 3.577 -39.121 11.520 1.00 46.28 332 ARG A CA 1
ATOM 2558 C C . ARG A 1 332 ? 2.871 -40.287 10.818 1.00 46.28 332 ARG A C 1
ATOM 2560 O O . ARG A 1 332 ? 3.086 -41.428 11.208 1.00 46.28 332 ARG A O 1
ATOM 2567 N N . ALA A 1 333 ? 2.082 -40.017 9.777 1.00 49.12 333 ALA A N 1
ATOM 2568 C CA . ALA A 1 333 ? 1.487 -41.046 8.925 1.00 49.12 333 ALA A CA 1
ATOM 2569 C C . ALA A 1 333 ? 2.547 -41.771 8.073 1.00 49.12 333 ALA A C 1
ATOM 2571 O O . ALA A 1 333 ? 2.503 -42.992 7.983 1.00 49.12 333 ALA A O 1
ATOM 2572 N N . GLY A 1 334 ? 3.542 -41.047 7.543 1.00 42.50 334 GLY A N 1
ATOM 2573 C CA . GLY A 1 334 ? 4.677 -41.624 6.810 1.00 42.50 334 GLY A CA 1
ATOM 2574 C C . GLY A 1 334 ? 5.565 -42.525 7.677 1.00 42.50 334 GLY A C 1
ATOM 2575 O O . GLY A 1 334 ? 5.901 -43.635 7.271 1.00 42.50 334 GLY A O 1
ATOM 2576 N N . LEU A 1 335 ? 5.851 -42.107 8.917 1.00 47.50 335 LEU A N 1
ATOM 2577 C CA . LEU A 1 335 ? 6.577 -42.923 9.901 1.00 47.50 335 LEU A CA 1
ATOM 2578 C C . LEU A 1 335 ? 5.763 -44.132 10.401 1.00 47.50 335 LEU A C 1
ATOM 2580 O O . LEU A 1 335 ? 6.346 -45.140 10.790 1.00 47.50 335 LEU A O 1
ATOM 2584 N N . ALA A 1 336 ? 4.427 -44.066 10.375 1.00 45.25 336 ALA A N 1
ATOM 2585 C CA . ALA A 1 336 ? 3.572 -45.208 10.704 1.00 45.25 336 ALA A CA 1
ATOM 2586 C C . ALA A 1 336 ? 3.522 -46.254 9.572 1.00 45.25 336 ALA A C 1
ATOM 2588 O O . ALA A 1 336 ? 3.326 -47.436 9.850 1.00 45.25 336 ALA A O 1
ATOM 2589 N N . THR A 1 337 ? 3.746 -45.856 8.315 1.00 46.09 337 THR A N 1
ATOM 2590 C CA . THR A 1 337 ? 3.805 -46.780 7.166 1.00 46.09 337 THR A CA 1
ATOM 2591 C C . THR A 1 337 ? 5.168 -47.447 6.950 1.00 46.09 337 THR A C 1
ATOM 2593 O O . THR A 1 337 ? 5.219 -48.500 6.322 1.00 46.09 337 THR A O 1
ATOM 2596 N N . GLU A 1 338 ? 6.260 -46.917 7.512 1.00 41.31 338 GLU A N 1
ATOM 2597 C CA . GLU A 1 338 ? 7.595 -47.554 7.461 1.00 41.31 338 GLU A CA 1
ATOM 2598 C C . GLU A 1 338 ? 7.903 -48.458 8.676 1.00 41.31 338 GLU A C 1
ATOM 2600 O O . GLU A 1 338 ? 8.942 -49.114 8.728 1.00 41.31 338 GLU A O 1
ATOM 2605 N N . GLY A 1 339 ? 6.975 -48.567 9.634 1.00 38.38 339 GLY A N 1
ATOM 2606 C CA . GLY A 1 339 ? 7.152 -49.283 10.903 1.00 38.38 339 GLY A CA 1
ATOM 2607 C C . GLY A 1 339 ? 6.741 -50.763 10.944 1.00 38.38 339 GLY A C 1
ATOM 2608 O O . GLY A 1 339 ? 6.597 -51.298 12.040 1.00 38.38 339 GLY A O 1
ATOM 2609 N N . ILE A 1 340 ? 6.532 -51.444 9.807 1.00 42.47 340 ILE A N 1
ATOM 2610 C CA . ILE A 1 340 ? 6.300 -52.907 9.771 1.00 42.47 340 ILE A CA 1
ATOM 2611 C C . ILE A 1 340 ? 7.124 -53.562 8.650 1.00 42.47 340 ILE A C 1
ATOM 2613 O O . ILE A 1 340 ? 6.602 -54.115 7.687 1.00 42.47 340 ILE A O 1
ATOM 2617 N N . ARG A 1 341 ? 8.451 -53.548 8.788 1.00 39.06 341 ARG A N 1
ATOM 2618 C CA . ARG A 1 341 ? 9.307 -54.634 8.283 1.00 39.06 341 ARG A CA 1
ATOM 2619 C C . ARG A 1 341 ? 10.274 -55.030 9.387 1.00 39.06 341 ARG A C 1
ATOM 2621 O O . ARG A 1 341 ? 11.334 -54.442 9.558 1.00 39.06 341 ARG A O 1
ATOM 2628 N N . SER A 1 342 ? 9.841 -56.016 10.167 1.00 36.22 342 SER A N 1
ATOM 2629 C CA . SER A 1 342 ? 10.657 -56.693 11.171 1.00 36.22 342 SER A CA 1
ATOM 2630 C C . SER A 1 342 ? 11.883 -57.337 10.504 1.00 36.22 342 SER A C 1
ATOM 2632 O O . SER A 1 342 ? 11.713 -58.136 9.579 1.00 36.22 342 SER A O 1
ATOM 2634 N N . PRO A 1 343 ? 13.110 -57.035 10.959 1.00 42.66 343 PRO A N 1
ATOM 2635 C CA . PRO A 1 343 ? 14.271 -57.857 10.684 1.00 42.66 343 PRO A CA 1
ATOM 2636 C C . PRO A 1 343 ? 14.310 -58.940 11.768 1.00 42.66 343 PRO A C 1
ATOM 2638 O O . PRO A 1 343 ? 14.351 -58.597 12.940 1.00 42.66 343 PRO A O 1
ATOM 2641 N N . TYR A 1 344 ? 14.235 -60.214 11.377 1.00 30.61 344 TYR A N 1
ATOM 2642 C CA . TYR A 1 344 ? 14.590 -61.444 12.117 1.00 30.61 344 TYR A CA 1
ATOM 2643 C C . TYR A 1 344 ? 13.538 -62.552 11.950 1.00 30.61 344 TYR A C 1
ATOM 2645 O O . TYR A 1 344 ? 12.579 -62.669 12.708 1.00 30.61 344 TYR A O 1
ATOM 2653 N N . ARG A 1 345 ? 13.822 -63.485 11.035 1.00 34.00 345 ARG A N 1
ATOM 2654 C CA . ARG A 1 345 ? 13.664 -64.915 11.322 1.00 34.00 345 ARG A CA 1
ATOM 2655 C C . ARG A 1 345 ? 14.753 -65.688 10.589 1.00 34.00 345 ARG A C 1
ATOM 2657 O O . ARG A 1 345 ? 14.842 -65.642 9.367 1.00 34.00 345 ARG A O 1
ATOM 2664 N N . GLY A 1 346 ? 15.620 -66.303 11.389 1.00 32.12 346 GLY A N 1
ATOM 2665 C CA . GLY A 1 346 ? 16.781 -67.068 10.960 1.00 32.12 346 GLY A CA 1
ATOM 2666 C C . GLY A 1 346 ? 16.417 -68.350 10.218 1.00 32.12 346 GLY A C 1
ATOM 2667 O O . GLY A 1 346 ? 15.298 -68.856 10.304 1.00 32.12 346 GLY A O 1
ATOM 2668 N N . GLY A 1 347 ? 17.401 -68.846 9.474 1.00 36.25 347 GLY A N 1
ATOM 2669 C CA . GLY A 1 347 ? 17.308 -70.085 8.724 1.00 36.25 347 GLY A CA 1
ATOM 2670 C C . GLY A 1 347 ? 17.382 -71.338 9.590 1.00 36.25 347 GLY A C 1
ATOM 2671 O O . GLY A 1 347 ? 17.882 -71.314 10.711 1.00 36.25 347 GLY A O 1
ATOM 2672 N N . VAL A 1 348 ? 16.954 -72.450 8.994 1.00 34.19 348 VAL A N 1
ATOM 2673 C CA . VAL A 1 348 ? 17.507 -73.782 9.251 1.00 34.19 348 VAL A CA 1
ATOM 2674 C C . VAL A 1 348 ? 17.450 -74.566 7.938 1.00 34.19 348 VAL A C 1
ATOM 2676 O O . VAL A 1 348 ? 16.430 -74.573 7.252 1.00 34.19 348 VAL A O 1
ATOM 2679 N N . ALA A 1 349 ? 18.568 -75.189 7.582 1.00 38.53 349 ALA A N 1
ATOM 2680 C CA . ALA A 1 349 ? 18.737 -76.056 6.424 1.00 38.53 349 ALA A CA 1
ATOM 2681 C C . ALA A 1 349 ? 18.101 -77.444 6.628 1.00 38.53 349 ALA A C 1
ATOM 2683 O O . ALA A 1 349 ? 18.097 -77.944 7.753 1.00 38.53 349 ALA A O 1
ATOM 2684 N N . ARG A 1 350 ? 17.705 -78.116 5.533 1.00 31.33 350 ARG A N 1
ATOM 2685 C CA . ARG A 1 350 ? 18.004 -79.543 5.281 1.00 31.33 350 ARG A CA 1
ATOM 2686 C C . ARG A 1 350 ? 17.691 -79.977 3.841 1.00 31.33 350 ARG A C 1
ATOM 2688 O O . ARG A 1 350 ? 16.871 -79.378 3.160 1.00 31.33 350 ARG A O 1
ATOM 2695 N N . ALA A 1 351 ? 18.441 -80.997 3.433 1.00 36.41 351 ALA A N 1
ATOM 2696 C CA . ALA A 1 351 ? 18.708 -81.510 2.092 1.00 36.41 351 ALA A CA 1
ATOM 2697 C C . ALA A 1 351 ? 17.757 -82.628 1.602 1.00 36.41 351 ALA A C 1
ATOM 2699 O O . ALA A 1 351 ? 17.038 -83.221 2.403 1.00 36.41 351 ALA A O 1
ATOM 2700 N N . GLY A 1 352 ? 17.881 -82.952 0.304 1.00 30.03 352 GLY A N 1
ATOM 2701 C CA . GLY A 1 352 ? 17.395 -84.147 -0.423 1.00 30.03 352 GLY A CA 1
ATOM 2702 C C . GLY A 1 352 ? 17.166 -83.771 -1.902 1.00 30.03 352 GLY A C 1
ATOM 2703 O O . GLY A 1 352 ? 16.303 -82.940 -2.148 1.00 30.03 352 GLY A O 1
ATOM 2704 N N . VAL A 1 353 ? 18.015 -84.095 -2.899 1.00 35.88 353 VAL A N 1
ATOM 2705 C CA . VAL A 1 353 ? 18.299 -85.425 -3.516 1.00 35.88 353 VAL A CA 1
ATOM 2706 C C . VAL A 1 353 ? 16.959 -86.077 -3.911 1.00 35.88 353 VAL A C 1
ATOM 2708 O O . VAL A 1 353 ? 16.148 -86.297 -3.024 1.00 35.88 353 VAL A O 1
ATOM 2711 N N . GLU A 1 354 ? 16.572 -86.303 -5.174 1.00 31.80 354 GLU A N 1
ATOM 2712 C CA . GLU A 1 354 ? 17.257 -86.962 -6.301 1.00 31.80 354 GLU A CA 1
ATOM 2713 C C . GLU A 1 354 ? 16.421 -86.814 -7.608 1.00 31.80 354 GLU A C 1
ATOM 2715 O O . GLU A 1 354 ? 15.238 -86.498 -7.529 1.00 31.80 354 GLU A O 1
ATOM 2720 N N . ALA A 1 355 ? 17.089 -87.027 -8.757 1.00 35.41 355 ALA A N 1
ATOM 2721 C CA . ALA A 1 355 ? 16.690 -87.532 -10.099 1.00 35.41 355 ALA A CA 1
ATOM 2722 C C . ALA A 1 355 ? 15.182 -87.655 -10.498 1.00 35.41 355 ALA A C 1
ATOM 2724 O O . ALA A 1 355 ? 14.335 -87.973 -9.682 1.00 35.41 355 ALA A O 1
ATOM 2725 N N . ASP A 1 356 ? 14.729 -87.520 -11.754 1.00 33.88 356 ASP A N 1
ATOM 2726 C CA . ASP A 1 356 ? 15.315 -88.023 -13.002 1.00 33.88 356 ASP A CA 1
ATOM 2727 C C . ASP A 1 356 ? 14.537 -87.510 -14.252 1.00 33.88 356 ASP A C 1
ATOM 2729 O O . ASP A 1 356 ? 13.324 -87.318 -14.205 1.00 33.88 356 ASP A O 1
ATOM 2733 N N . VAL A 1 357 ? 15.274 -87.314 -15.356 1.00 36.78 357 VAL A N 1
ATOM 2734 C CA . VAL A 1 357 ? 14.977 -87.657 -16.774 1.00 36.78 357 VAL A CA 1
ATOM 2735 C C . VAL A 1 357 ? 13.583 -87.363 -17.383 1.00 36.78 357 VAL A C 1
ATOM 2737 O O . VAL A 1 357 ? 12.617 -88.052 -17.098 1.00 36.78 357 VAL A O 1
ATOM 2740 N N . GLN A 1 358 ? 13.521 -86.455 -18.379 1.00 33.94 358 GLN A N 1
ATOM 2741 C CA . GLN A 1 358 ? 13.382 -86.789 -19.822 1.00 33.94 358 GLN A CA 1
ATOM 2742 C C . GLN A 1 358 ? 13.276 -85.524 -20.711 1.00 33.94 358 GLN A C 1
ATOM 2744 O O . GLN A 1 358 ? 12.329 -84.748 -20.634 1.00 33.94 358 GLN A O 1
ATOM 2749 N N . ALA A 1 359 ? 14.253 -85.348 -21.606 1.00 39.88 359 ALA A N 1
ATOM 2750 C CA . ALA A 1 359 ? 14.102 -84.636 -22.886 1.00 39.88 359 ALA A CA 1
ATOM 2751 C C . ALA A 1 359 ? 13.621 -85.655 -23.959 1.00 39.88 359 ALA A C 1
ATOM 2753 O O . ALA A 1 359 ? 13.447 -86.820 -23.594 1.00 39.88 359 ALA A O 1
ATOM 2754 N N . PRO A 1 360 ? 13.532 -85.361 -25.279 1.00 58.91 360 PRO A N 1
ATOM 2755 C CA . PRO A 1 360 ? 13.643 -84.091 -26.020 1.00 58.91 360 PRO A CA 1
ATOM 2756 C C . PRO A 1 360 ? 12.541 -83.934 -27.111 1.00 58.91 360 PRO A C 1
ATOM 2758 O O . PRO A 1 360 ? 11.765 -84.846 -27.340 1.00 58.91 360 PRO A O 1
ATOM 2761 N N . THR A 1 361 ? 12.508 -82.820 -27.860 1.00 42.88 361 THR A N 1
ATOM 2762 C CA . THR A 1 361 ? 12.745 -82.821 -29.329 1.00 42.88 361 THR A CA 1
ATOM 2763 C C . THR A 1 361 ? 12.652 -81.424 -29.947 1.00 42.88 361 THR A C 1
ATOM 2765 O O . THR A 1 361 ? 11.775 -80.626 -29.640 1.00 42.88 361 THR A O 1
ATOM 2768 N N . ARG A 1 362 ? 13.610 -81.179 -30.846 1.00 46.28 362 ARG A N 1
ATOM 2769 C CA . ARG A 1 362 ? 13.762 -80.052 -31.773 1.00 46.28 362 ARG A CA 1
ATOM 2770 C C . ARG A 1 362 ? 12.708 -80.041 -32.894 1.00 46.28 362 ARG A C 1
ATOM 2772 O O . ARG A 1 362 ? 12.284 -81.110 -33.322 1.00 46.28 362 ARG A O 1
ATOM 2779 N N . ARG A 1 363 ? 12.613 -78.857 -33.518 1.00 43.44 363 ARG A N 1
ATOM 2780 C CA . ARG A 1 363 ? 12.539 -78.515 -34.966 1.00 43.44 363 ARG A CA 1
ATOM 2781 C C . ARG A 1 363 ? 11.280 -77.695 -35.285 1.00 43.44 363 ARG A C 1
ATOM 2783 O O . ARG A 1 363 ? 10.203 -78.071 -34.855 1.00 43.44 363 ARG A O 1
ATOM 2790 N N . GLY A 1 364 ? 11.372 -76.598 -36.032 1.00 49.12 364 GLY A N 1
ATOM 2791 C CA . GLY A 1 364 ? 12.518 -76.009 -36.732 1.00 49.12 364 GLY A CA 1
ATOM 2792 C C . GLY A 1 364 ? 12.205 -74.604 -37.214 1.00 49.12 364 GLY A C 1
ATOM 2793 O O . GLY A 1 364 ? 11.090 -74.125 -36.913 1.00 49.12 364 GLY A O 1
#

Sequence (364 aa):
MADALLTQSGHRELGFSSVTGYTHERLGRSAAWLHESRRVAVKLRELPGCEEALARGNITWKMAALLGRHATPEDEAIILAAARCSTVREMTALLADCELQREAAEEDEHGQRMCTVVRQVEVGTLWDTEVTRRIVAHLEGGDLGAGWIEPVLAEAMSTMQNAGVDPWIGRVGEDCARLLGRRREQTAAREQAEEIAEERLEAEGRTANDGDLELDGDLDDWPLPTDPVGLDAELRQLCAGLDNADAWLGGGLERFRRADGHTRLGYASFDHYTRERLGLGRSAAYLKMKLAREAERLPEIGEALRRGAVDQEAAMLVAVDKKAKGRRQSTRAGLATEGIRSPYRGGVARAGVEADVQAPTRRG

Radius of gyration: 31.88 Å; chains: 1; bounding box: 69×123×64 Å

Secondary structure (DSSP, 8-state):
-HHHHHHTTHHHHTT-SSHHHHIIIIISS-HHHHHHHHHHHHHHTT-HHHHHHHHTTSS-HHHHHHHHHH--TTTHHHHHHHHHHS-HHHHHHHHHHHHHHHHHHHHHHH------------HHHHHHHHHHHHHHHHHHSS---GGGHHHHHHHHHHHHHHTT---THHHHHHHHHHHHHHHHHHHHHHHHHHHHHHHHHHHTT--S----PPPSS-GGG----SSHHHHHHHHHHHHHHHHHHHHHHHHHHHHHHHTTHHHHTT-S-HHHHHHHHH---HHHHHHHHHHHHHHHHSHHHHHHHHTTSS-HHHHHHHHHHHHHHHHHHHHHHHHHHSS-------------------------